Protein AF-A0A7S3HK58-F1 (afdb_monomer)

Foldseek 3Di:
DPVVPPPPVVLLVPQVVCQQDQEDADDDDLDELVSLLSNLQRNQNHAEYEAEAQNYPLLSNLQSCLVRHQNHAEYHYEHRAVCQDPSNLVSNLSSLQRNQNHAYYAYANYANAELSSLLSCLVRNQNHQYEHEYNYDYELVSQLSCQVRNQNHQEYEYEDDDDRPPDPVDDHNHDPNHHYHYHYPPPPPPDDPPDDDDDDDDDDDDDDDDDAPADVVRDRCPVVPDD

Secondary structure (DSSP, 8-state):
--GGG--THHHHTHHHH-TT--EEEE-SS-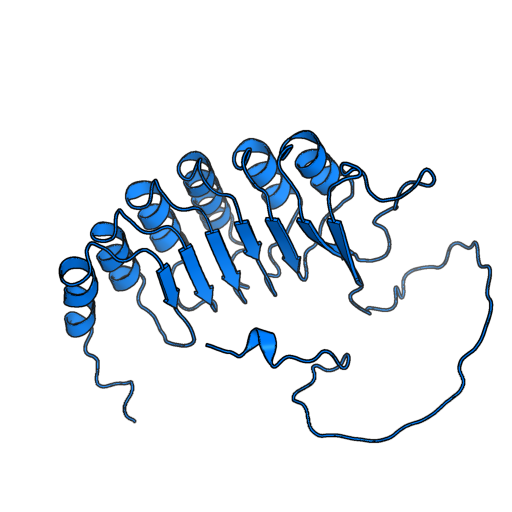--HHHHHHHHHH-TT--EEEEESTTS-HHHHHHHHHHH-TT--EEEEES-GGGGSHHHHHHHHHHHHH-TT--EEEETT-TT-BHHHHHHHHHH-TT--EEEE-S-B--HHHHHHHHHH-TT--EEEEEE-S-----TTSS-SS-TTSEEEEEE------S---S------------------B-TT--B-HHHH--

Radius of gyration: 20.18 Å; Cα contacts (8 Å, |Δi|>4): 394; chains: 1; bounding box: 33×47×64 Å

Sequence (227 aa):
DGATALKDRAFDCIGPLCPSLERLSVCEMPFPASYMTSVLSTTQQLKELELFHDHVSAREVFNAVATNCPHLTALTIAECDRFLSAPLLQAFHEMLTLCVHLRSLRVPFCKFVSDELLYCIASHAKLLERLDLFDGKISNTGLEEVANNCTELKYIRFTTGGGISATADGKYMFRKETSVDVTYNGVEDTYGTDGYGLYNDDYSGNDVRENGVYDDMGHDMEDYYAC

Structure (mmCIF, N/CA/C/O backbone):
data_AF-A0A7S3HK58-F1
#
_entry.id   AF-A0A7S3HK58-F1
#
loop_
_atom_site.group_PDB
_atom_site.id
_atom_site.type_symbol
_atom_site.label_atom_id
_atom_site.label_alt_id
_atom_site.label_comp_id
_atom_site.label_asym_id
_atom_site.label_entity_id
_atom_site.label_seq_id
_atom_site.pdbx_PDB_ins_code
_atom_site.Cartn_x
_atom_site.Cartn_y
_atom_site.Cartn_z
_atom_site.occupancy
_atom_site.B_iso_or_equiv
_atom_site.auth_seq_id
_atom_site.auth_comp_id
_atom_site.auth_asym_id
_atom_site.auth_atom_id
_atom_site.pdbx_PDB_model_num
ATOM 1 N N . ASP A 1 1 ? 13.494 -25.686 -17.848 1.00 36.47 1 ASP A N 1
ATOM 2 C CA . ASP A 1 1 ? 14.003 -25.308 -19.189 1.00 36.47 1 ASP A CA 1
ATOM 3 C C . ASP A 1 1 ? 12.957 -24.914 -20.243 1.00 36.47 1 ASP A C 1
ATOM 5 O O . ASP A 1 1 ? 13.262 -24.948 -21.426 1.00 36.47 1 ASP A O 1
ATOM 9 N N . GLY A 1 2 ? 11.763 -24.435 -19.858 1.00 33.59 2 GLY A N 1
ATOM 10 C CA . GLY A 1 2 ? 10.815 -23.787 -20.790 1.00 33.59 2 GLY A CA 1
ATOM 11 C C . GLY A 1 2 ? 10.713 -22.260 -20.638 1.00 33.59 2 GLY A C 1
ATOM 12 O O . GLY A 1 2 ? 10.332 -21.570 -21.576 1.00 33.59 2 GLY A O 1
ATOM 13 N N . ALA A 1 3 ? 11.094 -21.723 -19.473 1.00 40.88 3 ALA A N 1
ATOM 14 C CA . ALA A 1 3 ? 10.893 -20.318 -19.108 1.00 40.88 3 ALA A CA 1
ATOM 15 C C . ALA A 1 3 ? 11.999 -19.362 -19.608 1.00 40.88 3 ALA A C 1
ATOM 17 O O . ALA A 1 3 ? 11.809 -18.152 -19.629 1.00 40.88 3 ALA A O 1
ATOM 18 N N . THR A 1 4 ? 13.137 -19.885 -20.076 1.00 45.19 4 THR A N 1
ATOM 19 C CA . THR A 1 4 ? 14.262 -19.096 -20.618 1.00 45.19 4 THR A CA 1
ATOM 20 C C . THR A 1 4 ? 14.111 -18.747 -22.107 1.00 45.19 4 THR A C 1
ATOM 22 O O . THR A 1 4 ? 14.991 -18.111 -22.685 1.00 45.19 4 THR A O 1
ATOM 25 N N . ALA A 1 5 ? 13.008 -19.155 -22.750 1.00 42.06 5 ALA A N 1
ATOM 26 C CA . ALA A 1 5 ? 12.787 -18.983 -24.189 1.00 42.06 5 ALA A CA 1
ATOM 27 C C . ALA A 1 5 ? 11.920 -17.766 -24.570 1.00 42.06 5 ALA A C 1
ATOM 29 O O . ALA A 1 5 ? 11.881 -17.397 -25.748 1.00 42.06 5 ALA A O 1
ATOM 30 N N . LEU A 1 6 ? 11.264 -17.108 -23.607 1.00 49.00 6 LEU A N 1
ATOM 31 C CA . LEU A 1 6 ? 10.597 -15.825 -23.838 1.00 49.00 6 LEU A CA 1
ATOM 32 C C . LEU A 1 6 ? 11.661 -14.723 -23.883 1.00 49.00 6 LEU A C 1
ATOM 34 O O . LEU A 1 6 ? 11.941 -14.053 -22.898 1.00 49.00 6 LEU A O 1
ATOM 38 N N . LYS A 1 7 ? 12.306 -14.581 -25.044 1.00 55.34 7 LYS A N 1
ATOM 39 C CA . LYS A 1 7 ? 13.201 -13.455 -25.335 1.00 55.34 7 LYS A CA 1
ATOM 40 C C . LYS A 1 7 ? 12.448 -12.146 -25.084 1.00 55.34 7 LYS A C 1
ATOM 42 O O . LYS A 1 7 ? 11.308 -12.032 -25.530 1.00 55.34 7 LYS A O 1
ATOM 47 N N . ASP A 1 8 ? 13.123 -11.164 -24.490 1.00 55.06 8 ASP A N 1
ATOM 48 C CA . ASP A 1 8 ? 12.638 -9.831 -24.076 1.00 55.06 8 ASP A CA 1
ATOM 49 C C . ASP A 1 8 ? 11.611 -9.160 -25.016 1.00 55.06 8 ASP A C 1
ATOM 51 O O . ASP A 1 8 ? 10.716 -8.454 -24.572 1.00 55.06 8 ASP A O 1
ATOM 55 N N . ARG A 1 9 ? 11.674 -9.432 -26.325 1.00 57.00 9 ARG A N 1
ATOM 56 C CA . ARG A 1 9 ? 10.764 -8.871 -27.338 1.00 57.00 9 ARG A CA 1
ATOM 57 C C . ARG A 1 9 ? 9.348 -9.446 -27.356 1.00 57.00 9 ARG A C 1
ATOM 59 O O . ARG A 1 9 ? 8.453 -8.794 -27.878 1.00 57.00 9 ARG A O 1
ATOM 66 N N . ALA A 1 10 ? 9.127 -10.668 -26.865 1.00 59.34 10 ALA A N 1
ATOM 67 C CA . ALA A 1 10 ? 7.773 -11.235 -26.793 1.00 59.34 10 ALA A CA 1
ATOM 68 C C . ALA A 1 10 ? 6.891 -10.430 -25.824 1.00 59.34 10 ALA A C 1
ATOM 70 O O . ALA A 1 10 ? 5.686 -10.289 -26.023 1.00 59.34 10 ALA A O 1
ATOM 71 N N . PHE A 1 11 ? 7.538 -9.868 -24.811 1.00 60.91 11 PHE A N 1
ATOM 72 C CA . PHE A 1 11 ? 6.945 -9.056 -23.774 1.00 60.91 11 PHE A CA 1
ATOM 73 C C . PHE A 1 11 ? 6.623 -7.634 -24.275 1.00 60.91 11 PHE A C 1
ATOM 75 O O . PHE A 1 11 ? 5.513 -7.162 -24.049 1.00 60.91 11 PHE A O 1
ATOM 82 N N . ASP A 1 12 ? 7.476 -7.009 -25.098 1.00 66.19 12 ASP A N 1
ATOM 83 C CA . ASP A 1 12 ? 7.196 -5.698 -25.727 1.00 66.19 12 ASP A CA 1
ATOM 84 C C . ASP A 1 12 ? 5.845 -5.628 -26.468 1.00 66.19 12 ASP A C 1
ATOM 86 O O . ASP A 1 12 ? 5.266 -4.554 -26.632 1.00 66.19 12 ASP A O 1
ATOM 90 N N . CYS A 1 13 ? 5.329 -6.769 -26.931 1.00 67.50 13 CYS A N 1
ATOM 91 C CA . CYS A 1 13 ? 4.056 -6.839 -27.637 1.00 67.50 13 CYS A CA 1
ATOM 92 C C . CYS A 1 13 ? 2.833 -6.940 -26.714 1.00 67.50 13 CYS A C 1
ATOM 94 O O . CYS A 1 13 ? 1.738 -6.612 -27.160 1.00 67.50 13 CYS A O 1
ATOM 96 N N . ILE A 1 14 ? 2.972 -7.376 -25.458 1.00 69.81 14 ILE A N 1
ATOM 97 C CA . ILE A 1 14 ? 1.819 -7.662 -24.584 1.00 69.81 14 ILE A CA 1
ATOM 98 C C . ILE A 1 14 ? 1.030 -6.395 -24.270 1.00 69.81 14 ILE A C 1
ATOM 100 O O . ILE A 1 14 ? -0.192 -6.395 -24.384 1.00 69.81 14 ILE A O 1
ATOM 104 N N . GLY A 1 15 ? 1.724 -5.310 -23.940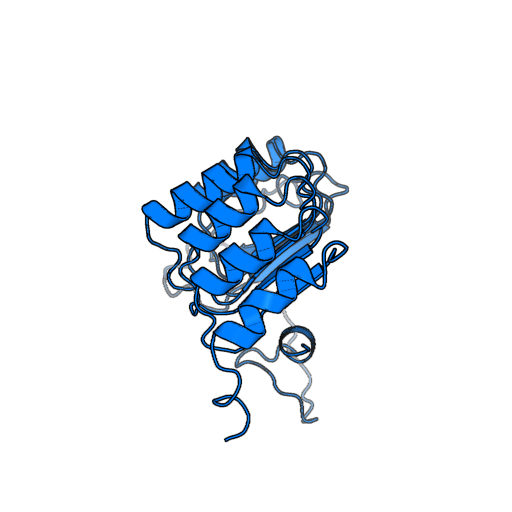 1.00 72.94 15 GLY A N 1
ATOM 105 C CA . GLY A 1 15 ? 1.092 -4.025 -23.670 1.00 72.94 15 GLY A CA 1
ATOM 106 C C . GLY A 1 15 ? 0.218 -3.529 -24.838 1.00 72.94 15 GLY A C 1
ATOM 107 O O . GLY A 1 15 ? -1.002 -3.421 -24.686 1.00 72.94 15 GLY A O 1
ATOM 108 N N . PRO A 1 16 ? 0.792 -3.325 -26.043 1.00 76.69 16 PRO A N 1
ATOM 109 C CA . PRO A 1 16 ? 0.035 -2.921 -27.230 1.00 76.69 16 PRO A CA 1
ATOM 110 C C . PRO A 1 16 ? -1.088 -3.882 -27.646 1.00 76.69 16 PRO A C 1
ATOM 112 O O . PRO A 1 16 ? -2.072 -3.446 -28.242 1.00 76.69 16 PRO A O 1
ATOM 115 N N . LEU A 1 17 ? -0.949 -5.184 -27.372 1.00 79.44 17 LEU A N 1
ATOM 116 C CA . LEU A 1 17 ? -1.959 -6.193 -27.711 1.00 79.44 17 LEU A CA 1
ATOM 117 C C . LEU A 1 17 ? -3.119 -6.247 -26.706 1.00 79.44 17 LEU A C 1
ATOM 119 O O . LEU A 1 17 ? -4.184 -6.763 -27.047 1.00 79.44 17 LEU A O 1
ATOM 123 N N . CYS A 1 18 ? -2.945 -5.690 -25.505 1.00 79.06 18 CYS A N 1
ATOM 124 C CA . CYS A 1 18 ? -3.913 -5.758 -24.412 1.00 79.06 18 CYS A CA 1
ATOM 125 C C . CYS A 1 18 ? -4.295 -4.362 -23.862 1.00 79.06 18 CYS A C 1
ATOM 127 O O . CYS A 1 18 ? -4.203 -4.141 -22.655 1.00 79.06 18 CYS A O 1
ATOM 129 N N . PRO A 1 19 ? -4.795 -3.410 -24.680 1.00 81.56 19 PRO A N 1
ATOM 130 C CA . PRO A 1 19 ? -5.094 -2.043 -24.221 1.00 81.56 19 PRO A CA 1
ATOM 131 C C . PRO A 1 19 ? -6.240 -1.965 -23.196 1.00 81.56 19 PRO A C 1
ATOM 133 O O . PRO A 1 19 ? -6.370 -0.982 -22.469 1.00 81.56 19 PRO A O 1
ATOM 136 N N . SER A 1 20 ? -7.085 -2.997 -23.129 1.00 87.38 20 SER A N 1
ATOM 137 C CA . SER A 1 20 ? -8.195 -3.110 -22.173 1.00 87.38 20 SER A CA 1
ATOM 138 C C . SER A 1 20 ? -7.820 -3.873 -20.899 1.00 87.38 20 SER A C 1
ATOM 140 O O . SER A 1 20 ? -8.712 -4.305 -20.173 1.00 87.38 20 SER A O 1
ATOM 142 N N . LEU A 1 21 ? -6.528 -4.097 -20.642 1.00 88.75 21 LEU A N 1
ATOM 143 C CA . LEU A 1 21 ? -6.080 -4.806 -19.448 1.00 88.75 21 LEU A CA 1
ATOM 144 C C . LEU A 1 21 ? -6.469 -4.022 -18.187 1.00 88.75 21 LEU A C 1
ATOM 146 O O . LEU A 1 21 ? -5.991 -2.912 -17.967 1.00 88.75 21 LEU A O 1
ATOM 150 N N . GLU A 1 22 ? -7.335 -4.613 -17.363 1.00 93.50 22 GLU A N 1
ATOM 151 C CA . GLU A 1 22 ? -7.781 -4.012 -16.098 1.00 93.50 22 GLU A CA 1
ATOM 152 C C . GLU A 1 22 ? -7.073 -4.601 -14.875 1.00 93.50 22 GLU A C 1
ATOM 154 O O . GLU A 1 22 ? -7.016 -3.953 -13.834 1.00 93.50 22 GLU A O 1
ATOM 159 N N . ARG A 1 23 ? -6.531 -5.817 -14.984 1.00 92.06 23 ARG A N 1
ATOM 160 C CA . ARG A 1 23 ? -5.846 -6.509 -13.890 1.00 92.06 23 ARG A CA 1
ATOM 161 C C . ARG A 1 23 ? -4.548 -7.119 -14.388 1.00 92.06 23 ARG A C 1
ATOM 163 O O . ARG A 1 23 ? -4.550 -7.788 -15.421 1.00 92.06 23 ARG A O 1
ATOM 170 N N . LEU A 1 24 ? -3.468 -6.900 -13.650 1.00 87.94 24 LEU A N 1
ATOM 171 C CA . LEU A 1 24 ? -2.153 -7.461 -13.926 1.00 87.94 24 LEU A CA 1
ATOM 172 C C . LEU A 1 24 ? -1.565 -7.992 -12.620 1.00 87.94 24 LEU A C 1
ATOM 174 O O . LEU A 1 24 ? -1.380 -7.229 -11.678 1.00 87.94 24 LEU A O 1
ATOM 178 N N . SER A 1 25 ? -1.252 -9.282 -12.585 1.00 85.81 25 SER A N 1
ATOM 179 C CA . SER A 1 25 ? -0.505 -9.903 -11.492 1.00 85.81 25 SER A CA 1
ATOM 180 C C . SER A 1 25 ? 0.795 -10.467 -12.053 1.00 85.81 25 SER A C 1
ATOM 182 O O . SER A 1 25 ? 0.801 -11.063 -13.135 1.00 85.81 25 SER A O 1
ATOM 184 N N . VAL A 1 26 ? 1.904 -10.203 -11.365 1.00 77.38 26 VAL A N 1
ATOM 185 C CA . VAL A 1 26 ? 3.247 -10.631 -11.764 1.00 77.38 26 VAL A CA 1
ATOM 186 C C . VAL A 1 26 ? 3.856 -11.440 -10.622 1.00 77.38 26 VAL A C 1
ATOM 188 O O . VAL A 1 26 ? 4.386 -10.866 -9.670 1.00 77.38 26 VAL A O 1
ATOM 191 N N . CYS A 1 27 ? 3.771 -12.770 -10.742 1.00 72.94 27 CYS A N 1
ATOM 192 C CA . CYS A 1 27 ? 4.347 -13.747 -9.814 1.00 72.94 27 CYS A CA 1
ATOM 193 C C . CYS A 1 27 ? 5.658 -14.344 -10.376 1.00 72.94 27 CYS A C 1
ATOM 195 O O . CYS A 1 27 ? 5.774 -14.570 -11.582 1.00 72.94 27 CYS A O 1
ATOM 197 N N . GLU A 1 28 ? 6.625 -14.623 -9.496 1.00 60.09 28 GLU A N 1
ATOM 198 C CA . GLU A 1 28 ? 7.727 -15.592 -9.678 1.00 60.09 28 GLU A CA 1
ATOM 199 C C . GLU A 1 28 ? 8.459 -15.653 -11.042 1.00 60.09 28 GLU A C 1
ATOM 201 O O . GLU A 1 28 ? 8.637 -16.721 -11.625 1.00 60.09 28 GLU A O 1
ATOM 206 N N . MET A 1 29 ? 8.988 -14.532 -11.541 1.00 52.91 29 MET A N 1
ATOM 207 C CA . MET A 1 29 ? 9.968 -14.528 -12.640 1.00 52.91 29 MET A CA 1
ATOM 208 C C . MET A 1 29 ? 10.942 -13.349 -12.481 1.00 52.91 29 MET A C 1
ATOM 210 O O . MET A 1 29 ? 10.527 -12.289 -12.009 1.00 52.91 29 MET A O 1
ATOM 214 N N . PRO A 1 30 ? 12.219 -13.453 -12.912 1.00 57.22 30 PRO A N 1
ATOM 215 C CA . PRO A 1 30 ? 13.075 -12.281 -13.066 1.00 57.22 30 PRO A CA 1
ATOM 216 C C . PRO A 1 30 ? 12.462 -11.382 -14.145 1.00 57.22 30 PRO A C 1
ATOM 218 O O . PRO A 1 30 ? 12.647 -11.612 -15.337 1.00 57.22 30 PRO A O 1
ATOM 221 N N . PHE A 1 31 ? 11.674 -10.401 -13.714 1.00 65.38 31 PHE A N 1
ATOM 222 C CA . PHE A 1 31 ? 10.910 -9.511 -14.576 1.00 65.38 31 PHE A CA 1
ATOM 223 C C . PHE A 1 31 ? 11.682 -8.200 -14.751 1.00 65.38 31 PHE A C 1
ATOM 225 O O . PHE A 1 31 ? 11.769 -7.407 -13.810 1.00 65.38 31 PHE A O 1
ATOM 232 N N . PRO A 1 32 ? 12.274 -7.930 -15.927 1.00 69.81 32 PRO A N 1
ATOM 233 C CA . PRO A 1 32 ? 12.997 -6.685 -16.136 1.00 69.81 32 PRO A CA 1
ATOM 234 C C . PRO A 1 32 ? 12.050 -5.489 -15.992 1.00 69.81 32 PRO A C 1
ATOM 236 O O . PRO A 1 32 ? 10.963 -5.470 -16.572 1.00 69.81 32 PRO A O 1
ATOM 239 N N . ALA A 1 33 ? 12.471 -4.449 -15.274 1.00 72.00 33 ALA A N 1
ATOM 240 C CA . ALA A 1 33 ? 11.666 -3.239 -15.089 1.00 72.00 33 ALA A CA 1
ATOM 241 C C . ALA A 1 33 ? 11.298 -2.543 -16.411 1.00 72.00 33 ALA A C 1
ATOM 243 O O . ALA A 1 33 ? 10.197 -2.008 -16.554 1.00 72.00 33 ALA A O 1
ATOM 244 N N . SER A 1 34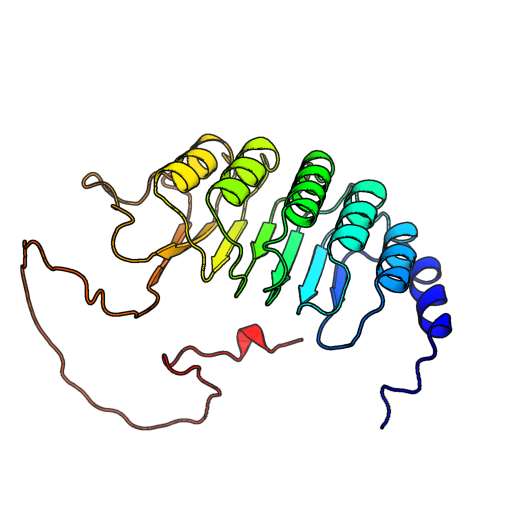 ? 12.160 -2.646 -17.426 1.00 76.06 34 SER A N 1
ATOM 245 C CA . SER A 1 34 ? 11.885 -2.171 -18.786 1.00 76.06 34 SER A CA 1
ATOM 246 C C . SER A 1 34 ? 10.622 -2.790 -19.392 1.00 76.06 34 SER A C 1
ATOM 248 O O . SER A 1 34 ? 9.917 -2.135 -20.153 1.00 76.06 34 SER A O 1
ATOM 250 N N . TYR A 1 35 ? 10.299 -4.034 -19.038 1.00 77.44 35 TYR A N 1
ATOM 251 C CA . TYR A 1 35 ? 9.071 -4.656 -19.506 1.00 77.44 35 TYR A CA 1
ATOM 252 C C . TYR A 1 35 ? 7.845 -4.126 -18.758 1.00 77.44 35 TYR A C 1
ATOM 254 O O . TYR A 1 35 ? 6.872 -3.722 -19.395 1.00 77.44 35 TYR A O 1
ATOM 262 N N . MET A 1 36 ? 7.906 -4.055 -17.424 1.00 79.00 36 MET A N 1
ATOM 263 C CA . MET A 1 36 ? 6.822 -3.483 -16.617 1.00 79.00 36 MET A CA 1
ATOM 264 C C . MET A 1 36 ? 6.462 -2.077 -17.086 1.00 79.00 36 MET A C 1
ATOM 266 O O . MET A 1 36 ? 5.294 -1.771 -17.299 1.00 79.00 36 MET A O 1
ATOM 270 N N . THR A 1 37 ? 7.469 -1.237 -17.316 1.00 80.88 37 THR A N 1
ATOM 271 C CA . THR A 1 37 ? 7.256 0.119 -17.829 1.00 80.88 37 THR A CA 1
ATOM 272 C C . THR A 1 37 ? 6.609 0.122 -19.222 1.00 80.88 37 THR A C 1
ATOM 274 O O . THR A 1 37 ? 5.700 0.917 -19.453 1.00 80.88 37 THR A O 1
ATOM 277 N N . SER A 1 38 ? 6.988 -0.799 -20.118 1.00 82.19 38 SER A N 1
ATOM 278 C CA . SER A 1 38 ? 6.368 -0.963 -21.444 1.00 82.19 38 SER A CA 1
ATOM 279 C C . SER A 1 38 ? 4.884 -1.353 -21.359 1.00 82.19 38 SER A C 1
ATOM 281 O O . SER A 1 38 ? 4.037 -0.682 -21.956 1.00 82.19 38 SER A O 1
ATOM 283 N N . VAL A 1 39 ? 4.531 -2.364 -20.553 1.00 83.44 39 VAL A N 1
ATOM 284 C CA . VAL A 1 39 ? 3.122 -2.763 -20.349 1.00 83.44 39 VAL A CA 1
ATOM 285 C C . VAL A 1 39 ? 2.327 -1.615 -19.757 1.00 83.44 39 VAL A C 1
ATOM 287 O O . VAL A 1 39 ? 1.342 -1.186 -20.351 1.00 83.44 39 VAL A O 1
ATOM 290 N N . LEU A 1 40 ? 2.799 -1.052 -18.644 1.00 85.69 40 LEU A N 1
ATOM 291 C CA . LEU A 1 40 ? 2.093 0.017 -17.943 1.00 85.69 40 LEU A CA 1
ATOM 292 C C . LEU A 1 40 ? 1.883 1.243 -18.842 1.00 85.69 40 LEU A C 1
ATOM 294 O O . LEU A 1 40 ? 0.823 1.856 -18.776 1.00 85.69 40 LEU A O 1
ATOM 298 N N . SER A 1 41 ? 2.823 1.554 -19.747 1.00 86.44 41 SER A N 1
ATOM 299 C CA . SER A 1 41 ? 2.689 2.664 -20.707 1.00 86.44 41 SER A CA 1
ATOM 300 C C . SER A 1 41 ? 1.548 2.510 -21.721 1.00 86.44 41 SER A C 1
ATOM 302 O O . SER A 1 41 ? 1.124 3.489 -22.336 1.00 86.44 41 SER A O 1
ATOM 304 N N . THR A 1 42 ? 1.029 1.295 -21.896 1.00 84.81 42 THR A N 1
ATOM 305 C CA . THR A 1 42 ? -0.005 0.968 -22.890 1.00 84.81 42 THR A CA 1
ATOM 306 C C . THR A 1 42 ? -1.308 0.461 -22.265 1.00 84.81 42 THR A C 1
ATOM 308 O O . THR A 1 42 ? -2.318 0.369 -22.960 1.00 84.81 42 THR A O 1
ATOM 311 N N . THR A 1 43 ? -1.334 0.217 -20.950 1.00 82.62 43 THR A N 1
ATOM 312 C CA . THR A 1 43 ? -2.499 -0.284 -20.201 1.00 82.62 43 THR A CA 1
ATOM 313 C C . THR A 1 43 ? -3.101 0.795 -19.293 1.00 82.62 43 THR A C 1
ATOM 315 O O . THR A 1 43 ? -3.043 0.713 -18.066 1.00 82.62 43 THR A O 1
ATOM 318 N N . GLN A 1 44 ? -3.708 1.823 -19.892 1.00 87.25 44 GLN A N 1
ATOM 319 C CA . GLN A 1 44 ? -4.281 2.973 -19.163 1.00 87.25 44 GLN A CA 1
ATOM 320 C C . GLN A 1 44 ? -5.565 2.639 -18.384 1.00 87.25 44 GLN A C 1
ATOM 322 O O . GLN A 1 44 ? -5.977 3.387 -17.500 1.00 87.25 44 GLN A O 1
ATOM 327 N N . GLN A 1 45 ? -6.180 1.494 -18.691 1.00 89.94 45 GLN A N 1
ATOM 328 C CA . GLN A 1 45 ? -7.386 0.993 -18.031 1.00 89.94 45 GLN A CA 1
ATOM 329 C C . GLN A 1 45 ? -7.088 0.128 -16.800 1.00 89.94 45 GLN A C 1
ATOM 331 O O . GLN A 1 45 ? -8.019 -0.441 -16.229 1.00 89.94 45 GLN A O 1
ATOM 336 N N . LEU A 1 46 ? -5.818 0.013 -16.397 1.00 92.06 46 LEU A N 1
ATOM 337 C CA . LEU A 1 46 ? -5.416 -0.836 -15.284 1.00 92.06 46 LEU A CA 1
ATOM 338 C C . LEU A 1 46 ? -6.043 -0.347 -13.970 1.00 92.06 46 LEU A C 1
ATOM 340 O O . LEU A 1 46 ? -5.889 0.810 -13.579 1.00 92.06 46 LEU A O 1
ATOM 344 N N . LYS A 1 47 ? -6.743 -1.257 -13.293 1.00 95.25 47 LYS A N 1
ATOM 345 C CA . LYS A 1 47 ? -7.438 -1.046 -12.018 1.00 95.25 47 LYS A CA 1
ATOM 346 C C . LYS A 1 47 ? -6.795 -1.817 -10.878 1.00 95.25 47 LYS A C 1
ATOM 348 O O . LYS A 1 47 ? -6.873 -1.352 -9.743 1.00 95.25 47 LYS A O 1
ATOM 353 N N . GLU A 1 48 ? -6.185 -2.964 -11.159 1.00 95.44 48 GLU A N 1
ATOM 354 C CA . GLU A 1 48 ? -5.575 -3.823 -10.145 1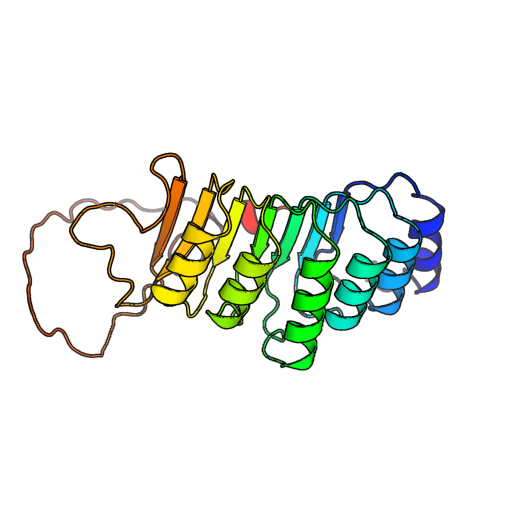.00 95.44 48 GLU A CA 1
ATOM 355 C C . GLU A 1 48 ? -4.178 -4.250 -10.589 1.00 95.44 48 GLU A C 1
ATOM 357 O O . GLU A 1 48 ? -3.993 -4.742 -11.707 1.00 95.44 48 GLU A O 1
ATOM 362 N N . LEU A 1 49 ? -3.201 -4.043 -9.711 1.00 90.75 49 LEU A N 1
ATOM 363 C CA . LEU A 1 49 ? -1.815 -4.428 -9.928 1.00 90.75 49 LEU A CA 1
ATOM 364 C C . LEU A 1 49 ? -1.308 -5.224 -8.730 1.00 90.75 49 LEU A C 1
ATOM 366 O O . LEU A 1 49 ? -1.419 -4.770 -7.590 1.00 90.75 49 LEU A O 1
ATOM 370 N N . GLU A 1 50 ? -0.707 -6.376 -8.991 1.00 88.06 50 GLU A N 1
ATOM 371 C CA . GLU A 1 50 ? -0.041 -7.180 -7.973 1.00 88.06 50 GLU A CA 1
ATOM 372 C C . GLU A 1 50 ? 1.405 -7.462 -8.375 1.00 88.06 50 GLU A C 1
ATOM 374 O O . GLU A 1 50 ? 1.684 -7.897 -9.496 1.00 88.06 50 GLU A O 1
ATOM 379 N N . LEU A 1 51 ? 2.321 -7.172 -7.455 1.00 82.44 51 LEU A N 1
ATOM 380 C CA . LEU A 1 51 ? 3.761 -7.306 -7.622 1.00 82.44 51 LEU A CA 1
ATOM 381 C C . LEU A 1 51 ? 4.293 -8.204 -6.504 1.00 82.44 51 LEU A C 1
ATOM 383 O O . LEU A 1 51 ? 4.116 -7.872 -5.333 1.00 82.44 51 LEU A O 1
ATOM 387 N N . PHE A 1 52 ? 4.950 -9.304 -6.862 1.00 78.44 52 PHE A N 1
ATOM 388 C CA . PHE A 1 52 ? 5.546 -10.245 -5.911 1.00 78.44 52 PHE A CA 1
ATOM 389 C C . PHE A 1 52 ? 7.073 -10.289 -6.068 1.00 78.44 52 PHE A C 1
ATOM 391 O O . PHE A 1 52 ? 7.582 -10.298 -7.193 1.00 78.44 52 PHE A O 1
ATOM 398 N N . HIS A 1 53 ? 7.783 -10.373 -4.939 1.00 67.94 53 HIS A N 1
ATOM 399 C CA . HIS A 1 53 ? 9.243 -10.483 -4.813 1.00 67.94 53 HIS A CA 1
ATOM 400 C C . HIS A 1 53 ? 10.070 -9.291 -5.357 1.00 67.94 53 HIS A C 1
ATOM 402 O O . HIS A 1 53 ? 9.657 -8.509 -6.211 1.00 67.94 53 HIS A O 1
ATOM 408 N N . ASP A 1 54 ? 11.319 -9.170 -4.895 1.00 61.59 54 ASP A N 1
ATOM 409 C CA . ASP A 1 54 ? 12.276 -8.088 -5.219 1.00 61.59 54 ASP A CA 1
ATOM 410 C C . ASP A 1 54 ? 12.860 -8.113 -6.660 1.00 61.59 54 ASP A C 1
ATOM 412 O O . ASP A 1 54 ? 13.975 -7.638 -6.909 1.00 61.59 54 ASP A O 1
ATOM 416 N N . HIS A 1 55 ? 12.165 -8.692 -7.640 1.00 53.88 55 HIS A N 1
ATOM 417 C CA . HIS A 1 55 ? 12.734 -8.936 -8.974 1.00 53.88 55 HIS A CA 1
ATOM 418 C C . HIS A 1 55 ? 12.733 -7.723 -9.910 1.00 53.88 55 HIS A C 1
ATOM 420 O O . HIS A 1 55 ? 13.423 -7.742 -10.931 1.00 53.88 55 HIS A O 1
ATOM 426 N N . VAL A 1 56 ? 12.020 -6.655 -9.550 1.00 54.72 56 VAL A N 1
ATOM 427 C CA . VAL A 1 56 ? 11.875 -5.449 -10.370 1.00 54.72 56 VAL A CA 1
ATOM 428 C C . VAL A 1 56 ? 12.492 -4.251 -9.649 1.00 54.72 56 VAL A C 1
ATOM 430 O O . VAL A 1 56 ? 12.407 -4.151 -8.425 1.00 54.72 56 VAL A O 1
ATOM 433 N N . SER A 1 57 ? 13.095 -3.296 -10.373 1.00 67.38 57 SER A N 1
ATOM 434 C CA . SER A 1 57 ? 13.388 -1.981 -9.791 1.00 67.38 57 SER A CA 1
ATOM 435 C C . SER A 1 57 ? 12.054 -1.284 -9.504 1.00 67.38 57 SER A C 1
ATOM 437 O O . SER A 1 57 ? 11.518 -0.544 -10.325 1.00 67.38 57 SER A O 1
ATOM 439 N N . ALA A 1 58 ? 11.490 -1.548 -8.322 1.00 70.56 58 ALA A N 1
ATOM 440 C CA . ALA A 1 58 ? 10.166 -1.090 -7.901 1.00 70.56 58 ALA A CA 1
ATOM 441 C C . ALA A 1 58 ? 9.968 0.425 -8.109 1.00 70.56 58 ALA A C 1
ATOM 443 O O . ALA A 1 58 ? 8.869 0.877 -8.399 1.00 70.56 58 ALA A O 1
ATOM 444 N N . ARG A 1 59 ? 11.057 1.204 -8.096 1.00 78.62 59 ARG A N 1
ATOM 445 C CA . ARG A 1 59 ? 11.063 2.635 -8.414 1.00 78.62 59 ARG A CA 1
ATOM 446 C C . ARG A 1 59 ? 10.584 2.931 -9.834 1.00 78.62 59 ARG A C 1
ATOM 448 O O . ARG A 1 59 ? 9.761 3.817 -10.024 1.00 78.62 59 ARG A O 1
ATOM 455 N N . GLU A 1 60 ? 11.111 2.228 -10.833 1.00 80.38 60 GLU A N 1
ATOM 456 C CA . GLU A 1 60 ? 10.703 2.424 -12.230 1.00 80.38 60 GLU A CA 1
ATOM 457 C C . GLU A 1 60 ? 9.250 2.004 -12.433 1.00 80.38 60 GLU A C 1
ATOM 459 O O . GLU A 1 60 ? 8.509 2.680 -13.146 1.00 80.38 60 GLU A O 1
ATOM 464 N N . VAL A 1 61 ? 8.828 0.937 -11.749 1.00 82.19 61 VAL A N 1
ATOM 465 C CA . VAL A 1 61 ? 7.438 0.477 -11.769 1.00 82.19 61 VAL A CA 1
ATOM 466 C C . VAL A 1 61 ? 6.514 1.526 -11.168 1.00 82.19 61 VAL A C 1
ATOM 468 O O . VAL A 1 61 ? 5.562 1.915 -11.832 1.00 82.19 61 VAL A O 1
ATOM 471 N N . PHE A 1 62 ? 6.801 2.049 -9.973 1.00 86.25 62 PHE A N 1
ATOM 472 C CA . PHE A 1 62 ? 5.969 3.085 -9.351 1.00 86.25 62 PHE A CA 1
ATOM 473 C C . PHE A 1 62 ? 5.899 4.347 -10.189 1.00 86.25 62 PHE A C 1
ATOM 475 O O . PHE A 1 62 ? 4.808 4.871 -10.386 1.00 86.25 62 PHE A O 1
ATOM 482 N N . ASN A 1 63 ? 7.016 4.781 -10.772 1.00 86.69 63 ASN A N 1
ATOM 483 C CA . ASN A 1 63 ? 7.015 5.922 -11.683 1.00 86.69 63 ASN A CA 1
ATOM 484 C C . ASN A 1 63 ? 6.123 5.668 -12.909 1.00 86.69 63 ASN A C 1
ATOM 486 O O . ASN A 1 63 ? 5.372 6.552 -13.330 1.00 86.69 63 ASN A O 1
ATOM 490 N N . ALA A 1 64 ? 6.173 4.461 -13.479 1.00 87.94 64 ALA A N 1
ATOM 491 C CA . ALA A 1 64 ? 5.327 4.096 -14.608 1.00 87.94 64 ALA A CA 1
ATOM 492 C C . ALA A 1 64 ? 3.847 3.984 -14.224 1.00 87.94 64 ALA A C 1
ATOM 494 O O . ALA A 1 64 ? 3.011 4.488 -14.970 1.00 87.94 64 ALA A O 1
ATOM 495 N N . VAL A 1 65 ? 3.520 3.398 -13.069 1.00 88.88 65 VAL A N 1
ATOM 496 C CA . VAL A 1 65 ? 2.151 3.349 -12.532 1.00 88.88 65 VAL A CA 1
ATOM 497 C C . VAL A 1 65 ? 1.619 4.765 -12.331 1.00 88.88 65 VAL A C 1
ATOM 499 O O . VAL A 1 65 ? 0.558 5.103 -12.848 1.00 88.88 65 VAL A O 1
ATOM 502 N N . ALA A 1 66 ? 2.391 5.616 -11.657 1.00 88.75 66 ALA A N 1
ATOM 503 C CA . ALA A 1 66 ? 2.028 6.997 -11.372 1.00 88.75 66 ALA A CA 1
ATOM 504 C C . ALA A 1 66 ? 1.742 7.805 -12.648 1.00 88.75 66 ALA A C 1
ATOM 506 O O . ALA A 1 66 ? 0.848 8.647 -12.671 1.00 88.75 66 ALA A O 1
ATOM 507 N N . THR A 1 67 ? 2.485 7.526 -13.722 1.00 89.12 67 THR A N 1
ATOM 508 C CA . THR A 1 67 ? 2.359 8.241 -14.999 1.00 89.12 67 THR A CA 1
ATOM 509 C C . THR A 1 67 ? 1.237 7.691 -15.884 1.00 89.12 67 THR A C 1
ATOM 511 O O . THR A 1 67 ? 0.618 8.459 -16.618 1.00 89.12 67 THR A O 1
ATOM 514 N N . ASN A 1 68 ? 0.975 6.380 -15.852 1.00 89.69 68 ASN A N 1
ATOM 515 C CA . ASN A 1 68 ? 0.168 5.716 -16.884 1.00 89.69 68 ASN A CA 1
ATOM 516 C C . ASN A 1 68 ? -1.104 5.026 -16.373 1.00 89.69 68 ASN A C 1
ATOM 518 O O . ASN A 1 68 ? -1.951 4.672 -17.191 1.00 89.69 68 ASN A O 1
ATOM 522 N N . CYS A 1 69 ? -1.276 4.846 -15.061 1.00 90.06 69 CYS A N 1
ATOM 523 C CA . CYS A 1 69 ? -2.391 4.086 -14.482 1.00 90.06 69 CYS A CA 1
ATOM 524 C C . CYS A 1 69 ? -3.269 4.954 -13.555 1.00 90.06 69 CYS A C 1
ATOM 526 O O . CYS A 1 69 ? -3.385 4.664 -12.363 1.00 90.06 69 CYS A O 1
ATOM 528 N N . PRO A 1 70 ? -3.938 6.006 -14.070 1.00 88.75 70 PRO A N 1
ATOM 529 C CA . PRO A 1 70 ? -4.730 6.932 -13.248 1.00 88.75 70 PRO A CA 1
ATOM 530 C C . PRO A 1 70 ? -5.979 6.286 -12.624 1.00 88.75 70 PRO A C 1
ATOM 532 O O . PRO A 1 70 ? -6.575 6.840 -11.702 1.00 88.75 70 PRO A O 1
ATOM 535 N N . HIS A 1 71 ? -6.396 5.125 -13.133 1.00 91.81 71 HIS A N 1
ATOM 536 C CA . HIS A 1 71 ? -7.573 4.387 -12.678 1.00 91.81 71 HIS A CA 1
ATOM 537 C C . HIS A 1 71 ? -7.244 3.255 -11.702 1.00 91.81 71 HIS A C 1
ATOM 539 O O . HIS A 1 71 ? -8.123 2.447 -11.405 1.00 91.81 71 HIS A O 1
ATOM 545 N N . LEU A 1 72 ? -6.011 3.195 -11.189 1.00 94.56 72 LEU A N 1
ATOM 546 C CA . LEU A 1 72 ? -5.620 2.161 -10.243 1.00 94.56 72 LEU A CA 1
ATOM 547 C C . LEU A 1 72 ? -6.454 2.264 -8.956 1.00 94.56 72 LEU A C 1
ATOM 549 O O . LEU A 1 72 ? -6.502 3.303 -8.297 1.00 94.56 72 LEU A O 1
ATOM 553 N N . THR A 1 73 ? -7.108 1.160 -8.607 1.00 97.12 73 THR A N 1
ATOM 554 C CA . THR A 1 73 ? -7.976 1.024 -7.430 1.00 97.12 73 THR A CA 1
ATOM 555 C C . THR A 1 73 ? -7.462 -0.002 -6.427 1.00 97.12 73 THR A C 1
ATOM 557 O O . THR A 1 73 ? -7.758 0.128 -5.241 1.00 97.12 73 THR A O 1
ATOM 560 N N . ALA A 1 74 ? -6.668 -0.982 -6.860 1.00 96.94 74 ALA A N 1
ATOM 561 C CA . ALA A 1 74 ? -6.063 -1.972 -5.983 1.00 96.94 74 ALA A CA 1
ATOM 562 C C . ALA A 1 74 ? -4.580 -2.165 -6.307 1.00 96.94 74 ALA A C 1
ATOM 564 O O . ALA A 1 74 ? -4.202 -2.322 -7.468 1.00 96.94 74 ALA A O 1
ATOM 565 N N . LEU A 1 75 ? -3.755 -2.176 -5.265 1.00 93.19 75 LEU A N 1
ATOM 566 C CA . LEU A 1 75 ? -2.330 -2.452 -5.350 1.00 93.19 75 LEU A CA 1
ATOM 567 C C . LEU A 1 75 ? -1.942 -3.476 -4.286 1.00 93.19 75 LEU A C 1
ATOM 569 O O . LEU A 1 75 ? -2.208 -3.276 -3.099 1.00 93.19 75 LEU A O 1
ATOM 573 N N . THR A 1 76 ? -1.287 -4.547 -4.718 1.00 89.88 76 THR A N 1
ATOM 574 C CA . THR A 1 76 ? -0.647 -5.529 -3.841 1.00 89.88 76 THR A CA 1
ATOM 575 C C . THR A 1 76 ? 0.850 -5.525 -4.124 1.00 89.88 76 THR A C 1
ATOM 577 O O . THR A 1 76 ? 1.257 -5.636 -5.278 1.00 89.88 76 THR A O 1
ATOM 580 N N . ILE A 1 77 ? 1.665 -5.382 -3.085 1.00 85.44 77 ILE A N 1
ATOM 581 C CA . ILE A 1 77 ? 3.125 -5.499 -3.148 1.00 85.44 77 ILE A CA 1
ATOM 582 C C . ILE A 1 77 ? 3.518 -6.534 -2.098 1.00 85.44 77 ILE A C 1
ATOM 584 O O . ILE A 1 77 ? 3.419 -6.255 -0.912 1.00 85.44 77 ILE A O 1
ATOM 588 N N . ALA A 1 78 ? 3.914 -7.727 -2.510 1.00 82.12 78 ALA A N 1
ATOM 589 C CA . ALA A 1 78 ? 4.191 -8.835 -1.606 1.00 82.12 78 ALA A CA 1
ATOM 590 C C . ALA A 1 78 ? 5.673 -9.218 -1.634 1.00 82.12 78 ALA A C 1
ATOM 592 O O . ALA A 1 78 ? 6.298 -9.215 -2.696 1.00 82.12 78 ALA A O 1
ATOM 593 N N . GLU A 1 79 ? 6.220 -9.580 -0.471 1.00 75.50 79 GLU A N 1
ATOM 594 C CA . GLU A 1 79 ? 7.584 -10.121 -0.343 1.00 75.50 79 GLU A CA 1
ATOM 595 C C . GLU A 1 79 ? 8.682 -9.217 -0.947 1.00 75.50 79 GLU A C 1
ATOM 597 O O . GLU A 1 79 ? 9.667 -9.683 -1.525 1.00 75.50 79 GLU A O 1
ATOM 602 N N . CYS A 1 80 ? 8.516 -7.895 -0.836 1.00 71.38 80 CYS A N 1
ATOM 603 C CA . CYS A 1 80 ? 9.507 -6.917 -1.284 1.00 71.38 80 CYS A CA 1
ATOM 604 C C . CYS A 1 80 ? 10.353 -6.410 -0.101 1.00 71.38 80 CYS A C 1
ATOM 606 O O . CYS A 1 80 ? 10.035 -5.395 0.524 1.00 71.38 80 CYS A O 1
ATOM 608 N N . ASP A 1 81 ? 11.456 -7.097 0.203 1.00 65.94 81 ASP A N 1
ATOM 609 C CA . ASP A 1 81 ? 12.339 -6.787 1.337 1.00 65.94 81 ASP A CA 1
ATOM 610 C C . ASP A 1 81 ? 13.305 -5.618 1.054 1.00 65.94 81 ASP A C 1
ATOM 612 O O . ASP A 1 81 ? 13.770 -4.941 1.978 1.00 65.94 81 ASP A O 1
ATOM 616 N N . ARG A 1 82 ? 13.604 -5.314 -0.220 1.00 61.34 82 ARG A N 1
ATOM 617 C CA . ARG A 1 82 ? 14.522 -4.218 -0.611 1.00 61.34 82 ARG A CA 1
ATOM 618 C C . ARG A 1 82 ? 13.909 -2.827 -0.545 1.00 61.34 82 ARG A C 1
ATOM 620 O O . ARG A 1 82 ? 14.558 -1.845 -0.924 1.00 61.34 82 ARG A O 1
ATOM 627 N N . PHE A 1 83 ? 12.686 -2.706 -0.047 1.00 60.38 83 PHE A N 1
ATOM 628 C CA . PHE A 1 83 ? 11.969 -1.443 -0.097 1.00 60.38 83 PHE A CA 1
ATOM 629 C C . PHE A 1 83 ? 12.504 -0.357 0.853 1.00 60.38 83 PHE A C 1
ATOM 631 O O . PHE A 1 83 ? 12.149 0.812 0.734 1.00 60.38 83 PHE A O 1
ATOM 638 N N . LEU A 1 84 ? 13.404 -0.733 1.763 1.00 54.59 84 LEU A N 1
ATOM 639 C CA . LEU A 1 84 ? 13.996 0.105 2.811 1.00 54.59 84 LEU A CA 1
ATOM 640 C C . LEU A 1 84 ? 14.883 1.264 2.306 1.00 54.59 84 LEU A C 1
ATOM 642 O O . LEU A 1 84 ? 15.494 1.967 3.109 1.00 54.59 84 LEU A O 1
ATOM 646 N N . SER A 1 85 ? 15.006 1.480 0.992 1.00 69.25 85 SER A N 1
ATOM 647 C CA . SER A 1 85 ? 15.787 2.600 0.456 1.00 69.25 85 SER A CA 1
ATOM 648 C C . SER A 1 85 ? 14.938 3.874 0.347 1.00 69.25 85 SER A C 1
ATOM 650 O O . SER A 1 85 ? 13.866 3.864 -0.257 1.00 69.25 85 SER A O 1
ATOM 652 N N . ALA A 1 86 ? 15.450 5.001 0.857 1.00 74.56 86 ALA A N 1
ATOM 653 C CA . ALA A 1 86 ? 14.784 6.307 0.761 1.00 74.56 86 ALA A CA 1
ATOM 654 C C . ALA A 1 86 ? 14.309 6.682 -0.667 1.00 74.56 86 ALA A C 1
ATOM 656 O O . ALA A 1 86 ? 13.197 7.188 -0.806 1.00 74.56 86 ALA A O 1
ATOM 657 N N . PRO A 1 87 ? 15.065 6.397 -1.754 1.00 76.94 87 PRO A N 1
ATOM 658 C CA . PRO A 1 87 ? 14.601 6.690 -3.113 1.00 76.94 87 PRO A CA 1
ATOM 659 C C . PRO A 1 87 ? 13.352 5.914 -3.532 1.00 76.94 87 PRO A C 1
ATOM 661 O O . PRO A 1 87 ? 12.621 6.372 -4.408 1.00 76.94 87 PRO A O 1
ATOM 664 N N . LEU A 1 88 ? 13.128 4.728 -2.963 1.00 77.12 88 LEU A N 1
ATOM 665 C CA . LEU A 1 88 ? 11.962 3.929 -3.302 1.00 77.12 88 LEU A CA 1
ATOM 666 C C . LEU A 1 88 ? 10.725 4.380 -2.535 1.00 77.12 88 LEU A C 1
ATOM 668 O O . LEU A 1 88 ? 9.659 4.484 -3.135 1.00 77.12 88 LEU A O 1
ATOM 672 N N . LEU A 1 89 ? 10.878 4.709 -1.250 1.00 78.94 89 LEU A N 1
ATOM 673 C CA . LEU A 1 89 ? 9.797 5.297 -0.465 1.00 78.94 89 LEU A CA 1
ATOM 674 C C . LEU A 1 89 ? 9.302 6.605 -1.100 1.00 78.94 89 LEU A C 1
ATOM 676 O O . LEU A 1 89 ? 8.098 6.806 -1.226 1.00 78.94 89 LEU A O 1
ATOM 680 N N . GLN A 1 90 ? 10.224 7.433 -1.603 1.00 84.31 90 GLN A N 1
ATOM 681 C CA . GLN A 1 90 ? 9.891 8.640 -2.360 1.00 84.31 90 GLN A CA 1
ATOM 682 C C . GLN A 1 90 ? 9.078 8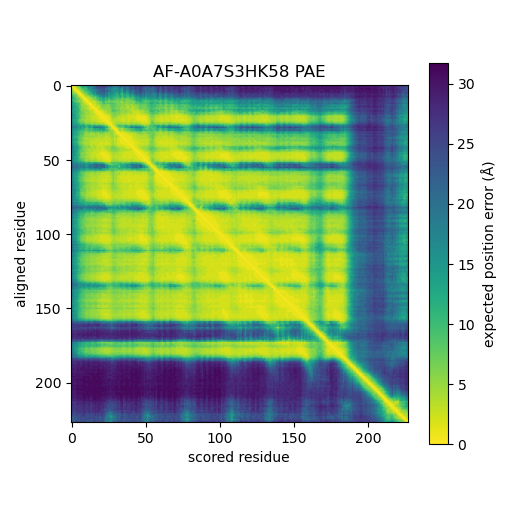.330 -3.631 1.00 84.31 90 GLN A C 1
ATOM 684 O O . GLN A 1 90 ? 8.078 8.989 -3.895 1.00 84.31 90 GLN A O 1
ATOM 689 N N . ALA A 1 91 ? 9.464 7.309 -4.402 1.00 85.81 91 ALA A N 1
ATOM 690 C CA . ALA A 1 91 ? 8.726 6.910 -5.605 1.00 85.81 91 ALA A CA 1
ATOM 691 C C . ALA A 1 91 ? 7.332 6.345 -5.278 1.00 85.81 91 ALA A C 1
ATOM 693 O O . ALA A 1 91 ? 6.361 6.623 -5.979 1.00 85.81 91 ALA A O 1
ATOM 694 N N . PHE A 1 92 ? 7.216 5.584 -4.188 1.00 86.25 92 PHE A N 1
ATOM 695 C CA . PHE A 1 92 ? 5.932 5.101 -3.688 1.00 86.25 92 PHE A CA 1
ATOM 696 C C . PHE A 1 92 ? 5.030 6.262 -3.242 1.00 86.25 92 PHE A C 1
ATOM 698 O O . PHE A 1 92 ? 3.848 6.303 -3.580 1.00 86.25 92 PHE A O 1
ATOM 705 N N . HIS A 1 93 ? 5.595 7.245 -2.537 1.00 88.38 93 HIS A N 1
ATOM 706 C CA . HIS A 1 93 ? 4.893 8.465 -2.144 1.00 88.38 93 HIS A CA 1
ATOM 707 C C . HIS A 1 93 ? 4.401 9.249 -3.369 1.00 88.38 93 HIS A C 1
ATOM 709 O O . HIS A 1 93 ? 3.216 9.576 -3.443 1.00 88.38 93 HIS A O 1
ATOM 715 N N . GLU A 1 94 ? 5.259 9.481 -4.363 1.00 89.00 94 GLU A N 1
ATOM 716 C CA . GLU A 1 94 ? 4.879 10.127 -5.628 1.00 89.00 94 GLU A CA 1
ATOM 717 C C . GLU A 1 94 ? 3.734 9.380 -6.323 1.00 89.00 94 GLU A C 1
ATOM 719 O O . GLU A 1 94 ? 2.747 9.996 -6.733 1.00 89.00 94 GLU A O 1
ATOM 724 N N . MET A 1 95 ? 3.799 8.049 -6.379 1.00 90.69 95 MET A N 1
ATOM 725 C CA . MET A 1 95 ? 2.730 7.226 -6.942 1.00 90.69 95 MET A CA 1
ATOM 726 C C . MET A 1 95 ? 1.402 7.404 -6.199 1.00 90.69 95 MET A C 1
ATOM 728 O O . MET A 1 95 ? 0.373 7.590 -6.852 1.00 90.69 95 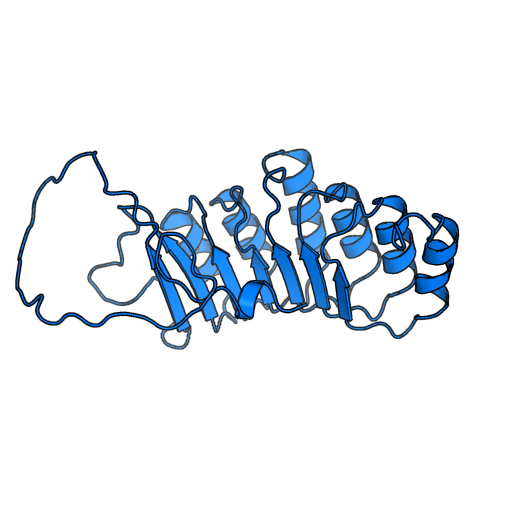MET A O 1
ATOM 732 N N . LEU A 1 96 ? 1.399 7.407 -4.863 1.00 90.19 96 LEU A N 1
ATOM 733 C CA . LEU A 1 96 ? 0.183 7.641 -4.076 1.00 90.19 96 LEU A CA 1
ATOM 734 C C . LEU A 1 96 ? -0.416 9.036 -4.301 1.00 90.19 96 LEU A C 1
ATOM 736 O O . LEU A 1 96 ? -1.632 9.188 -4.210 1.00 90.19 96 LEU A O 1
ATOM 740 N N . THR A 1 97 ? 0.400 10.047 -4.624 1.00 90.25 97 THR A N 1
ATOM 741 C CA . THR A 1 97 ? -0.114 11.397 -4.926 1.00 90.25 97 THR A CA 1
ATOM 742 C C . THR A 1 97 ? -0.895 11.452 -6.242 1.00 90.25 97 THR A C 1
ATOM 744 O O . THR A 1 97 ? -1.752 12.318 -6.413 1.00 90.25 97 THR A O 1
ATOM 747 N N . LEU A 1 98 ? -0.617 10.520 -7.159 1.00 89.88 98 LEU A N 1
ATOM 748 C CA . LEU A 1 98 ? -1.212 10.464 -8.495 1.00 89.88 98 LEU A CA 1
ATOM 749 C C . LEU A 1 98 ? -2.316 9.398 -8.604 1.00 89.88 98 LEU A C 1
ATOM 751 O O . LEU A 1 98 ? -3.313 9.614 -9.292 1.00 89.88 98 LEU A O 1
ATOM 755 N N . CYS A 1 99 ? -2.205 8.287 -7.871 1.00 89.50 99 CYS A N 1
ATOM 756 C CA . CYS A 1 99 ? -3.206 7.215 -7.822 1.00 89.50 99 CYS A CA 1
ATOM 757 C C . CYS A 1 99 ? -4.347 7.541 -6.841 1.00 89.50 99 CYS A C 1
ATOM 759 O O . CYS A 1 99 ? -4.612 6.808 -5.889 1.00 89.50 99 CYS A O 1
ATOM 761 N N . VAL A 1 100 ? -5.049 8.652 -7.076 1.00 89.88 100 VAL A N 1
ATOM 762 C CA . VAL A 1 100 ? -6.056 9.218 -6.151 1.00 89.88 100 VAL A CA 1
ATOM 763 C C . VAL A 1 100 ? -7.315 8.358 -5.962 1.00 89.88 100 VAL A C 1
ATOM 765 O O . VAL A 1 100 ? -8.130 8.633 -5.082 1.00 89.88 100 VAL A O 1
ATOM 768 N N . HIS A 1 101 ? -7.495 7.322 -6.784 1.00 93.88 101 HIS A N 1
ATOM 769 C CA . HIS A 1 101 ? -8.625 6.391 -6.726 1.00 93.88 101 HIS A CA 1
ATOM 770 C C . HIS A 1 101 ? -8.303 5.071 -6.018 1.00 93.88 101 HIS A C 1
ATOM 772 O O . HIS A 1 101 ? -9.134 4.161 -6.038 1.00 93.88 101 HIS A O 1
ATOM 778 N N . LEU A 1 102 ? -7.133 4.962 -5.381 1.00 95.50 102 LEU A N 1
ATOM 779 C CA . LEU A 1 102 ? -6.730 3.756 -4.673 1.00 95.50 102 LEU A CA 1
ATOM 780 C C . LEU A 1 102 ? -7.690 3.453 -3.507 1.00 95.50 102 LEU A C 1
ATOM 782 O O . LEU A 1 102 ? -7.876 4.271 -2.607 1.00 95.50 102 LEU A O 1
ATOM 786 N N . ARG A 1 103 ? -8.290 2.259 -3.538 1.00 97.75 103 ARG A N 1
ATOM 787 C CA . ARG A 1 103 ? -9.244 1.735 -2.545 1.00 97.75 103 ARG A CA 1
ATOM 788 C C . ARG A 1 103 ? -8.692 0.555 -1.758 1.00 97.75 103 ARG A C 1
ATOM 790 O O . ARG A 1 103 ? -9.112 0.343 -0.629 1.00 97.75 103 ARG A O 1
ATOM 797 N N . SER A 1 104 ? -7.763 -0.210 -2.322 1.00 97.75 104 SER A N 1
ATOM 798 C CA . SER A 1 104 ? -7.146 -1.350 -1.647 1.00 97.75 104 SER A CA 1
ATOM 799 C C . SER A 1 104 ? -5.632 -1.279 -1.765 1.00 97.75 104 SER A C 1
ATOM 801 O O . SER A 1 104 ? -5.101 -1.249 -2.873 1.00 97.75 104 SER A O 1
ATOM 803 N N . LEU A 1 105 ? -4.942 -1.297 -0.628 1.00 95.06 105 LEU A N 1
ATOM 804 C CA . LEU A 1 105 ? -3.490 -1.389 -0.554 1.00 95.06 105 LEU A CA 1
ATOM 805 C C . LEU A 1 105 ? -3.112 -2.564 0.340 1.00 95.06 105 LEU A C 1
ATOM 807 O O . LEU A 1 105 ? -3.490 -2.613 1.509 1.00 95.06 105 LEU A O 1
ATOM 811 N N . ARG A 1 106 ? -2.358 -3.506 -0.217 1.00 91.94 106 ARG A N 1
ATOM 812 C CA . ARG A 1 106 ? -1.837 -4.658 0.513 1.00 91.94 106 ARG A CA 1
ATOM 813 C C . ARG A 1 106 ? -0.328 -4.713 0.372 1.00 91.94 106 ARG A C 1
ATOM 815 O O . ARG A 1 106 ? 0.179 -4.648 -0.744 1.00 91.94 106 ARG A O 1
ATOM 822 N N . VAL A 1 107 ? 0.364 -4.849 1.494 1.00 86.88 107 VAL A N 1
ATOM 823 C CA . VAL A 1 107 ? 1.823 -4.987 1.558 1.00 86.88 107 VAL A CA 1
ATOM 824 C C . VAL A 1 107 ? 2.228 -6.190 2.424 1.00 86.88 107 VAL A C 1
ATOM 826 O O . VAL A 1 107 ? 2.854 -6.008 3.468 1.00 86.88 107 VAL A O 1
ATOM 829 N N . PRO A 1 108 ? 1.809 -7.427 2.080 1.00 81.38 108 PRO A N 1
ATOM 830 C CA . PRO A 1 108 ? 2.111 -8.591 2.903 1.00 81.38 108 PRO A CA 1
ATOM 831 C C . PRO A 1 108 ? 3.598 -8.968 2.838 1.00 81.38 108 PRO A C 1
ATOM 833 O O . PRO A 1 108 ? 4.249 -8.813 1.802 1.00 81.38 108 PRO A O 1
ATOM 836 N N . PHE A 1 109 ? 4.127 -9.484 3.952 1.00 76.00 109 PHE A N 1
ATOM 837 C CA . PHE A 1 109 ? 5.511 -9.967 4.081 1.00 76.00 109 PHE A CA 1
ATOM 838 C C . PHE A 1 109 ? 6.562 -8.945 3.630 1.00 76.00 109 PHE A C 1
ATOM 840 O O . PHE A 1 109 ? 7.568 -9.278 3.010 1.00 76.00 109 PHE A O 1
ATOM 847 N N . CYS A 1 110 ? 6.295 -7.672 3.905 1.00 74.38 110 CYS A N 1
ATOM 848 C CA . CYS A 1 110 ? 7.133 -6.560 3.500 1.00 74.38 110 CYS A CA 1
ATOM 849 C C . CYS A 1 110 ? 7.765 -5.918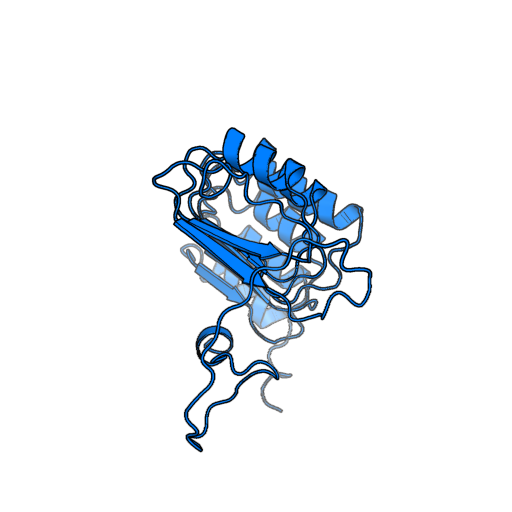 4.736 1.00 74.38 110 CYS A C 1
ATOM 851 O O . CYS A 1 110 ? 7.137 -5.119 5.426 1.00 74.38 110 CYS A O 1
ATOM 853 N N . LYS A 1 111 ? 9.054 -6.181 4.977 1.00 71.25 111 LYS A N 1
ATOM 854 C CA . LYS A 1 111 ? 9.772 -5.707 6.182 1.00 71.25 111 LYS A CA 1
ATOM 855 C C . LYS A 1 111 ? 9.990 -4.189 6.261 1.00 71.25 111 LYS A C 1
ATOM 857 O O . LYS A 1 111 ? 10.627 -3.696 7.193 1.00 71.25 111 LYS A O 1
ATOM 862 N N . PHE A 1 112 ? 9.518 -3.435 5.269 1.00 74.81 112 PHE A N 1
ATOM 863 C CA . PHE A 1 112 ? 9.650 -1.979 5.192 1.00 74.81 112 PHE A CA 1
ATOM 864 C C . PHE A 1 112 ? 8.444 -1.208 5.727 1.00 74.81 112 PHE A C 1
ATOM 866 O O . PHE A 1 112 ? 8.479 0.023 5.748 1.00 74.81 112 PHE A O 1
ATOM 873 N N . VAL A 1 113 ? 7.379 -1.903 6.129 1.00 80.44 113 VAL A N 1
ATOM 874 C CA . VAL A 1 113 ? 6.193 -1.259 6.691 1.00 80.44 113 VAL A CA 1
ATOM 875 C C . VAL A 1 113 ? 6.584 -0.514 7.975 1.00 80.44 113 VAL A C 1
ATOM 877 O O . VAL A 1 113 ? 7.080 -1.111 8.933 1.00 80.44 113 VAL A O 1
ATOM 880 N N . SER A 1 114 ? 6.386 0.806 7.968 1.00 83.31 114 SER A N 1
ATOM 881 C CA . SER A 1 114 ? 6.815 1.746 9.009 1.00 83.31 114 SER A CA 1
ATOM 882 C C . SER A 1 114 ? 5.805 2.882 9.194 1.00 83.31 114 SER A C 1
ATOM 884 O O . SER A 1 114 ? 4.942 3.097 8.342 1.00 83.31 114 SER A O 1
ATOM 886 N N . ASP A 1 115 ? 5.943 3.666 10.266 1.00 86.94 115 ASP A N 1
ATOM 887 C CA . ASP A 1 115 ? 5.128 4.876 10.457 1.00 86.94 115 ASP A CA 1
ATOM 888 C C . ASP A 1 115 ? 5.285 5.885 9.313 1.00 86.94 115 ASP A C 1
ATOM 890 O O . ASP A 1 115 ? 4.322 6.546 8.944 1.00 86.94 115 ASP A O 1
ATOM 894 N N . GLU A 1 116 ? 6.470 5.980 8.703 1.00 87.25 116 GLU A N 1
ATOM 895 C CA . GLU A 1 116 ? 6.699 6.861 7.552 1.00 87.25 116 GLU A CA 1
ATOM 896 C C . GLU A 1 116 ? 5.815 6.464 6.363 1.00 87.25 116 GLU A C 1
ATOM 898 O O . GLU A 1 116 ? 5.165 7.315 5.751 1.00 87.25 116 GLU A O 1
ATOM 903 N N . LEU A 1 117 ? 5.705 5.157 6.100 1.00 86.56 117 LEU A N 1
ATOM 904 C CA . LEU A 1 117 ? 4.779 4.624 5.105 1.00 86.56 117 LEU A CA 1
ATOM 905 C C . LEU A 1 117 ? 3.324 4.957 5.467 1.00 86.56 117 LEU A C 1
ATOM 907 O O . LEU A 1 117 ? 2.559 5.373 4.595 1.00 86.56 117 LEU A O 1
ATOM 911 N N . LEU A 1 118 ? 2.946 4.817 6.741 1.00 91.00 118 LEU A N 1
ATOM 912 C CA . LEU A 1 118 ? 1.600 5.153 7.209 1.00 91.00 118 LEU A CA 1
ATOM 913 C C . LEU A 1 118 ? 1.272 6.636 7.022 1.00 91.00 118 LEU A C 1
ATOM 915 O O . LEU A 1 118 ? 0.185 6.950 6.540 1.00 91.00 118 LEU A O 1
ATOM 919 N N . TYR A 1 119 ? 2.208 7.544 7.305 1.00 92.00 119 TYR A N 1
ATOM 920 C CA . TYR A 1 119 ? 2.031 8.977 7.058 1.00 92.00 119 TYR A CA 1
ATOM 921 C C . TYR A 1 119 ? 1.848 9.283 5.567 1.00 92.00 119 TYR A C 1
ATOM 923 O O . TYR A 1 119 ? 0.978 10.081 5.197 1.00 92.00 119 TYR A O 1
ATOM 931 N N . CYS A 1 120 ? 2.615 8.625 4.690 1.00 90.62 120 CYS A N 1
ATOM 932 C CA . CYS A 1 120 ? 2.448 8.743 3.241 1.00 90.62 120 CYS A CA 1
ATOM 933 C C . CYS A 1 120 ? 1.058 8.276 2.785 1.00 90.62 120 CYS A C 1
ATOM 935 O O . CYS A 1 120 ? 0.398 8.994 2.025 1.00 90.62 120 CYS A O 1
ATOM 937 N N . ILE A 1 121 ? 0.603 7.113 3.266 1.00 92.88 121 ILE A N 1
ATOM 938 C CA . ILE A 1 121 ? -0.728 6.556 2.978 1.00 92.88 121 ILE A CA 1
ATOM 939 C C . ILE A 1 121 ? -1.815 7.510 3.475 1.00 92.88 121 ILE A C 1
ATOM 941 O O . ILE A 1 121 ? -2.639 7.962 2.679 1.00 92.88 121 ILE A O 1
ATOM 945 N N . ALA A 1 122 ? -1.772 7.880 4.756 1.00 93.62 122 ALA A N 1
ATOM 946 C CA . ALA A 1 122 ? -2.728 8.775 5.395 1.00 93.62 122 ALA A CA 1
ATOM 947 C C . ALA A 1 122 ? -2.846 10.106 4.640 1.00 93.62 122 ALA A C 1
ATOM 949 O O . ALA A 1 122 ? -3.942 10.638 4.473 1.00 93.62 122 ALA A O 1
ATOM 950 N N . SER A 1 123 ? -1.742 10.638 4.120 1.00 93.06 123 SER A N 1
ATOM 951 C CA . SER A 1 123 ? -1.730 11.930 3.430 1.00 93.06 123 SER A CA 1
ATOM 952 C C . SER A 1 123 ? -2.418 11.916 2.058 1.00 93.06 123 SER A C 1
ATOM 954 O O . SER A 1 123 ? -3.002 12.932 1.681 1.00 93.06 123 SER A O 1
ATOM 956 N N . HIS A 1 124 ? -2.411 10.792 1.330 1.00 92.12 124 HIS A N 1
ATOM 957 C CA . HIS A 1 124 ? -2.805 10.764 -0.092 1.00 92.12 124 HIS A CA 1
ATOM 958 C C . HIS A 1 124 ? -3.917 9.758 -0.428 1.00 92.12 124 HIS A C 1
ATOM 960 O O . HIS A 1 124 ? -4.769 10.049 -1.266 1.00 92.12 124 HIS A O 1
ATOM 966 N N . ALA A 1 125 ? -3.981 8.607 0.246 1.00 92.38 125 ALA A N 1
ATOM 967 C CA . ALA A 1 125 ? -4.949 7.543 -0.032 1.00 92.38 125 ALA A CA 1
ATOM 968 C C . ALA A 1 125 ? -6.272 7.758 0.734 1.00 92.38 125 ALA A C 1
ATOM 970 O O . ALA A 1 125 ? -6.671 6.964 1.584 1.00 92.38 125 ALA A O 1
ATOM 971 N N . LYS A 1 126 ? -6.972 8.866 0.456 1.00 93.50 126 LYS A N 1
ATOM 972 C CA . LYS A 1 126 ? -8.188 9.264 1.200 1.00 93.50 126 LYS A CA 1
ATOM 973 C C . LYS A 1 126 ? -9.405 8.366 0.946 1.00 93.50 126 LYS A C 1
ATOM 975 O O . LYS A 1 126 ? -10.295 8.301 1.786 1.00 93.50 126 LYS A O 1
ATOM 980 N N . LEU A 1 127 ? -9.437 7.678 -0.196 1.00 95.81 127 LEU A N 1
ATOM 981 C CA . LEU A 1 127 ? -10.507 6.747 -0.582 1.00 95.81 127 LEU A CA 1
ATOM 982 C C . LEU A 1 127 ? -10.201 5.290 -0.204 1.00 95.81 127 LEU A C 1
ATOM 984 O O . LEU A 1 127 ? -10.889 4.384 -0.673 1.00 95.81 127 LEU A O 1
ATOM 988 N N . LEU A 1 128 ? -9.160 5.059 0.599 1.00 96.81 128 LEU A N 1
ATOM 989 C CA . LEU A 1 128 ? -8.726 3.720 0.958 1.00 96.81 128 LEU A CA 1
ATOM 990 C C . LEU A 1 128 ? -9.790 3.021 1.812 1.00 96.81 128 LEU A C 1
ATOM 992 O O . LEU A 1 128 ? -10.151 3.499 2.882 1.00 96.81 128 LEU A O 1
ATOM 996 N N . GLU A 1 129 ? -10.264 1.875 1.334 1.00 97.75 129 GLU A N 1
ATOM 997 C CA . GLU A 1 129 ? -11.259 1.020 1.985 1.00 97.75 129 GLU A CA 1
ATOM 998 C C . GLU A 1 129 ? -10.622 -0.206 2.644 1.00 97.75 129 GLU A C 1
ATOM 1000 O O . GLU A 1 129 ? -11.139 -0.705 3.645 1.00 97.75 129 GLU A O 1
ATOM 1005 N N . ARG A 1 130 ? -9.503 -0.693 2.095 1.00 97.31 130 ARG A N 1
ATOM 1006 C CA . ARG A 1 130 ? -8.766 -1.850 2.601 1.00 97.31 130 ARG A CA 1
ATOM 1007 C C . ARG A 1 130 ? -7.278 -1.539 2.725 1.00 97.31 130 ARG A C 1
ATOM 1009 O O . ARG A 1 130 ? -6.651 -1.143 1.743 1.00 97.31 130 ARG A O 1
ATOM 1016 N N . LEU A 1 131 ? -6.721 -1.800 3.904 1.00 94.75 131 LEU A N 1
ATOM 1017 C CA . LEU A 1 131 ? -5.290 -1.714 4.179 1.00 94.75 131 LEU A CA 1
ATOM 1018 C C . LEU A 1 131 ? -4.798 -3.013 4.829 1.00 94.75 131 LEU A C 1
ATOM 1020 O O . LEU A 1 131 ? -5.362 -3.456 5.822 1.00 94.75 131 LEU A O 1
ATOM 1024 N N . ASP A 1 132 ? -3.776 -3.645 4.267 1.00 91.69 132 ASP A N 1
ATOM 1025 C CA . ASP A 1 132 ? -3.219 -4.902 4.784 1.00 91.69 132 ASP A CA 1
ATOM 1026 C C . ASP A 1 132 ? -1.704 -4.760 4.968 1.00 91.69 132 ASP A C 1
ATOM 1028 O O . ASP A 1 132 ? -0.979 -4.579 3.988 1.00 91.69 132 ASP A O 1
ATOM 1032 N N . LEU A 1 133 ? -1.254 -4.760 6.225 1.00 86.81 133 LEU A N 1
ATOM 1033 C CA . LEU A 1 133 ? 0.104 -4.430 6.660 1.00 86.81 133 LEU A CA 1
ATOM 1034 C C . LEU A 1 133 ? 0.712 -5.581 7.465 1.00 86.81 133 LEU A C 1
ATOM 1036 O O . LEU A 1 133 ? 0.680 -5.580 8.694 1.00 86.81 133 LEU A O 1
ATOM 1040 N N . PHE A 1 134 ? 1.287 -6.567 6.797 1.00 79.00 134 PHE A N 1
ATOM 1041 C CA . PHE A 1 134 ? 1.886 -7.699 7.498 1.00 79.00 134 PHE A CA 1
ATOM 1042 C C . PHE A 1 134 ? 3.379 -7.468 7.769 1.00 79.00 134 PHE A C 1
ATOM 1044 O O . PHE A 1 134 ? 4.096 -6.996 6.890 1.00 79.00 134 PHE A O 1
ATOM 1051 N N . ASP A 1 135 ? 3.841 -7.848 8.963 1.00 71.19 135 ASP A N 1
ATOM 1052 C CA . ASP A 1 135 ? 5.257 -7.835 9.375 1.00 71.19 135 ASP A CA 1
ATOM 1053 C C . ASP A 1 135 ? 5.918 -6.436 9.384 1.00 71.19 135 ASP A C 1
ATOM 1055 O O . ASP A 1 135 ? 7.053 -6.234 8.950 1.00 71.19 135 ASP A O 1
ATOM 1059 N N . GLY A 1 136 ? 5.180 -5.437 9.884 1.00 71.81 136 GLY A N 1
ATOM 1060 C CA . GLY A 1 136 ? 5.620 -4.042 9.968 1.00 71.81 136 GLY A CA 1
ATOM 1061 C C . GLY A 1 136 ? 6.046 -3.572 11.359 1.00 71.81 136 GLY A C 1
ATOM 1062 O O . GLY A 1 136 ? 5.537 -4.031 12.379 1.00 71.81 136 GLY A O 1
ATOM 1063 N N . LYS A 1 137 ? 6.941 -2.578 11.402 1.00 75.94 137 LYS A N 1
ATOM 1064 C CA . LYS A 1 137 ? 7.284 -1.821 12.617 1.00 75.94 137 LYS A CA 1
ATOM 1065 C C . LYS A 1 137 ? 6.462 -0.539 12.670 1.00 75.94 137 LYS A C 1
ATOM 1067 O O . LYS A 1 137 ? 6.934 0.523 12.266 1.00 75.94 137 LYS A O 1
ATOM 1072 N N . ILE A 1 138 ? 5.236 -0.654 13.158 1.00 80.56 138 ILE A N 1
ATOM 1073 C CA . ILE A 1 138 ? 4.290 0.461 13.250 1.00 80.56 138 ILE A CA 1
ATOM 1074 C C . ILE A 1 138 ? 3.984 0.803 14.707 1.00 80.56 138 ILE A C 1
ATOM 1076 O O . ILE A 1 138 ? 3.967 -0.073 15.573 1.00 80.56 138 ILE A O 1
ATOM 1080 N N . SER A 1 139 ? 3.758 2.083 14.981 1.00 83.56 139 SER A N 1
ATOM 1081 C CA . SER A 1 139 ? 3.361 2.586 16.294 1.00 83.56 139 SER A CA 1
ATOM 1082 C C . SER A 1 139 ? 1.881 2.967 16.329 1.00 83.56 139 SER A C 1
ATOM 1084 O O . SER A 1 139 ? 1.210 3.069 15.298 1.00 83.56 139 SER A O 1
ATOM 1086 N N . ASN A 1 140 ? 1.377 3.244 17.535 1.00 82.44 140 ASN A N 1
ATOM 1087 C CA . ASN A 1 140 ? 0.046 3.823 17.710 1.00 82.44 140 ASN A CA 1
ATOM 1088 C C . ASN A 1 140 ? -0.107 5.134 16.928 1.00 82.44 140 ASN A C 1
ATOM 1090 O O . ASN A 1 140 ? -1.130 5.328 16.289 1.00 82.44 140 ASN A O 1
ATOM 1094 N N . THR A 1 141 ? 0.912 5.995 16.911 1.00 85.38 141 THR A N 1
ATOM 1095 C CA . THR A 1 141 ? 0.852 7.291 16.220 1.00 85.38 141 THR A CA 1
ATOM 1096 C C . THR A 1 141 ? 0.671 7.128 14.710 1.00 85.38 141 THR A C 1
ATOM 1098 O O . THR A 1 141 ? -0.135 7.829 14.102 1.00 85.38 141 THR A O 1
ATOM 1101 N N . GLY A 1 142 ? 1.382 6.178 14.094 1.00 88.25 142 GLY A N 1
ATOM 1102 C CA . GLY A 1 142 ? 1.217 5.891 12.669 1.00 88.25 142 GLY A CA 1
ATOM 1103 C C . GLY A 1 142 ? -0.190 5.377 12.345 1.00 88.25 142 GLY A C 1
ATOM 1104 O O . GLY A 1 142 ? -0.806 5.809 11.369 1.00 88.25 142 GLY A O 1
ATOM 1105 N N . LEU A 1 143 ? -0.731 4.493 13.189 1.00 87.81 143 LEU A N 1
ATOM 1106 C CA . LEU A 1 143 ? -2.103 3.998 13.054 1.00 87.81 143 LEU A CA 1
ATOM 1107 C C . LEU A 1 143 ? -3.148 5.107 13.270 1.00 87.81 143 LEU A C 1
ATOM 1109 O O . LEU A 1 143 ? -4.160 5.121 12.567 1.00 87.81 143 LEU A O 1
ATOM 1113 N N . GLU A 1 144 ? -2.903 6.052 14.185 1.00 87.81 144 GLU A N 1
ATOM 1114 C CA . GLU A 1 144 ? -3.807 7.177 14.467 1.00 87.81 144 GLU A CA 1
ATOM 1115 C C . GLU A 1 144 ? -3.933 8.077 13.239 1.00 87.81 144 GLU A C 1
ATOM 1117 O O . GLU A 1 144 ? -5.038 8.477 12.868 1.00 87.81 144 GLU A O 1
ATOM 1122 N N . GLU A 1 145 ? -2.822 8.342 12.552 1.00 91.25 145 GLU A N 1
ATOM 1123 C CA . GLU A 1 145 ? -2.839 9.114 11.312 1.00 91.25 145 GLU A CA 1
ATOM 1124 C C . GLU A 1 145 ? -3.665 8.431 10.221 1.00 91.25 145 GLU A C 1
ATOM 1126 O O . GLU A 1 145 ? -4.468 9.098 9.561 1.00 91.25 145 GLU A O 1
ATOM 1131 N N . VAL A 1 146 ? -3.549 7.109 10.060 1.00 92.81 146 VAL A N 1
ATOM 1132 C CA . VAL A 1 146 ? -4.401 6.361 9.120 1.00 92.81 146 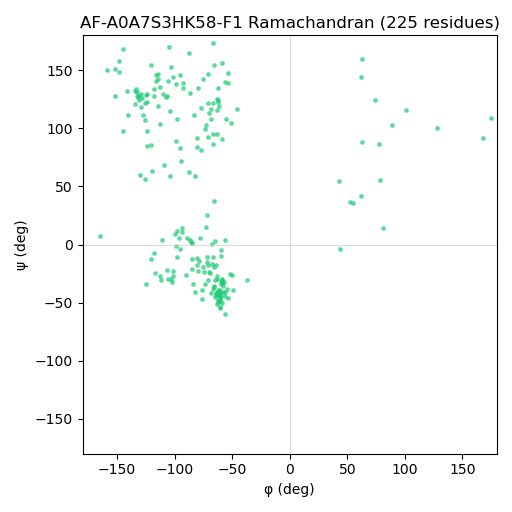VAL A CA 1
ATOM 1133 C C . VAL A 1 146 ? -5.868 6.456 9.530 1.00 92.81 146 VAL A C 1
ATOM 1135 O O . VAL A 1 146 ? -6.709 6.779 8.694 1.00 92.81 146 VAL A O 1
ATOM 1138 N N . ALA A 1 147 ? -6.190 6.226 10.802 1.00 90.06 147 ALA A N 1
ATOM 1139 C CA . ALA A 1 147 ? -7.566 6.267 11.291 1.00 90.06 147 ALA A CA 1
ATOM 1140 C C . ALA A 1 147 ? -8.228 7.642 11.099 1.00 90.06 147 ALA A C 1
ATOM 1142 O O . ALA A 1 147 ? -9.398 7.731 10.717 1.00 90.06 147 ALA A O 1
ATOM 1143 N N . ASN A 1 148 ? -7.468 8.715 11.322 1.00 90.94 148 ASN A N 1
ATOM 1144 C CA . ASN A 1 148 ? -7.951 10.086 11.200 1.00 90.94 148 ASN A CA 1
ATOM 1145 C C . ASN A 1 148 ? -8.136 10.519 9.739 1.00 90.94 148 ASN A C 1
ATOM 1147 O O . ASN A 1 148 ? -9.043 11.299 9.440 1.00 90.94 148 ASN A O 1
ATOM 1151 N N . ASN A 1 149 ? -7.293 10.027 8.827 1.00 93.81 149 ASN A N 1
ATOM 1152 C CA . ASN A 1 149 ? -7.227 10.536 7.458 1.00 93.81 149 ASN A CA 1
ATOM 1153 C C . ASN A 1 149 ? -7.849 9.626 6.390 1.00 93.81 149 ASN A C 1
ATOM 1155 O O . ASN A 1 149 ? -8.321 10.138 5.373 1.00 93.81 149 ASN A O 1
ATOM 1159 N N . CYS A 1 150 ? -7.850 8.308 6.583 1.00 94.00 150 CYS A N 1
ATOM 1160 C CA . CYS A 1 150 ? -8.458 7.337 5.672 1.00 94.00 150 CYS A CA 1
ATOM 1161 C C . CYS A 1 150 ? -9.887 7.032 6.141 1.00 94.00 150 CYS A C 1
ATOM 1163 O O . CYS A 1 150 ? -10.176 5.974 6.691 1.00 94.00 150 CYS A O 1
ATOM 1165 N N . THR A 1 151 ? -10.802 7.988 5.967 1.00 92.88 151 THR A N 1
ATOM 1166 C CA . THR A 1 151 ? -12.149 7.907 6.561 1.00 92.88 151 THR A CA 1
ATOM 1167 C C . THR A 1 151 ? -13.059 6.858 5.929 1.00 92.88 151 THR A C 1
ATOM 1169 O O . THR A 1 151 ? -14.041 6.474 6.556 1.00 92.88 151 THR A O 1
ATOM 1172 N N . GLU A 1 152 ? -12.728 6.391 4.725 1.00 95.56 152 GLU A N 1
ATOM 1173 C CA . GLU A 1 152 ? -13.459 5.342 4.001 1.00 95.56 152 GLU A CA 1
ATOM 1174 C C . GLU A 1 152 ? -13.003 3.920 4.377 1.00 95.56 152 GLU A C 1
ATOM 1176 O O . GLU A 1 152 ? -13.487 2.945 3.797 1.00 95.56 152 GLU A O 1
ATOM 1181 N N . LEU A 1 153 ? -12.080 3.781 5.338 1.00 94.56 153 LEU A N 1
ATOM 1182 C CA . LEU A 1 153 ? -11.460 2.507 5.686 1.00 94.56 153 LEU A CA 1
ATOM 1183 C C . LEU A 1 153 ? -12.465 1.547 6.338 1.00 94.56 153 LEU A C 1
ATOM 1185 O O . LEU A 1 153 ? -12.973 1.778 7.437 1.00 94.56 153 LEU A O 1
ATOM 1189 N N . LYS A 1 154 ? -12.718 0.427 5.661 1.00 94.81 154 LYS A N 1
ATOM 1190 C CA . LYS A 1 154 ? -13.631 -0.646 6.082 1.00 94.81 154 LYS A CA 1
ATOM 1191 C C . LYS A 1 154 ? -12.889 -1.834 6.675 1.00 94.81 154 LYS A C 1
ATOM 1193 O O . LYS A 1 154 ? -13.463 -2.557 7.484 1.00 94.81 154 LYS A O 1
ATOM 1198 N N . TYR A 1 155 ? -11.642 -2.049 6.268 1.00 93.25 155 TYR A N 1
ATOM 1199 C CA . TYR A 1 155 ? -10.811 -3.145 6.744 1.00 93.25 155 TYR A CA 1
ATOM 1200 C C . TYR A 1 155 ? -9.365 -2.695 6.921 1.00 93.25 155 TYR A C 1
ATOM 1202 O O . TYR A 1 155 ? -8.778 -2.119 6.001 1.00 93.25 155 TYR A O 1
ATOM 1210 N N . ILE A 1 156 ? -8.781 -3.027 8.068 1.00 90.56 156 ILE A N 1
ATOM 1211 C CA . ILE A 1 156 ? -7.347 -2.919 8.301 1.00 90.56 156 ILE A CA 1
ATOM 1212 C C . ILE A 1 156 ? -6.812 -4.199 8.936 1.00 90.56 156 ILE A C 1
ATOM 1214 O O . ILE A 1 156 ? -7.368 -4.675 9.924 1.00 90.56 156 ILE A O 1
ATOM 1218 N N . ARG A 1 157 ? -5.720 -4.729 8.384 1.00 88.06 157 ARG A N 1
ATOM 1219 C CA . ARG A 1 157 ? -4.890 -5.745 9.031 1.00 88.06 157 ARG A CA 1
ATOM 1220 C C . ARG A 1 157 ? -3.531 -5.162 9.359 1.00 88.06 157 ARG A C 1
ATOM 1222 O O . ARG A 1 157 ? -2.945 -4.509 8.497 1.00 88.06 157 ARG A O 1
ATOM 1229 N N . PHE A 1 158 ? -3.024 -5.422 10.559 1.00 84.56 158 PHE A N 1
ATOM 1230 C CA . PHE A 1 158 ? -1.635 -5.120 10.883 1.00 84.56 158 PHE A CA 1
ATOM 1231 C C . PHE A 1 158 ? -1.009 -6.088 11.887 1.00 84.56 158 PHE A C 1
ATOM 1233 O O . PHE A 1 158 ? -1.708 -6.725 12.675 1.00 84.56 158 PHE A O 1
ATOM 1240 N N . THR A 1 159 ? 0.321 -6.162 11.890 1.00 77.81 159 THR A N 1
ATOM 1241 C CA . THR A 1 159 ? 1.082 -6.922 12.887 1.00 77.81 159 THR A CA 1
ATOM 1242 C C . THR A 1 159 ? 1.493 -6.040 14.075 1.00 77.81 159 THR A C 1
ATOM 1244 O O . THR A 1 159 ? 1.982 -4.930 13.872 1.00 77.81 159 THR A O 1
ATOM 1247 N N . THR A 1 160 ? 1.335 -6.517 15.316 1.00 67.31 160 THR A N 1
ATOM 1248 C CA . THR A 1 160 ? 1.866 -5.854 16.531 1.00 67.31 160 THR A CA 1
ATOM 1249 C C . THR A 1 160 ? 3.081 -6.592 17.073 1.00 67.31 160 THR A C 1
ATOM 1251 O O . THR A 1 160 ? 3.061 -7.820 17.163 1.00 67.31 160 THR A O 1
ATOM 1254 N N . GLY A 1 161 ? 4.080 -5.837 17.534 1.00 59.28 161 GLY A N 1
ATOM 1255 C CA . GLY A 1 161 ? 5.014 -6.292 18.563 1.00 59.28 161 GLY A CA 1
ATOM 1256 C C . GLY A 1 161 ? 4.706 -5.588 19.886 1.00 59.28 161 GLY A C 1
ATOM 1257 O O . GLY A 1 161 ? 4.588 -4.364 19.877 1.00 59.28 161 GLY A O 1
ATOM 1258 N N . GLY A 1 162 ? 4.538 -6.352 20.973 1.00 52.69 162 GLY A N 1
ATOM 1259 C CA . GLY A 1 162 ? 4.677 -6.008 22.407 1.00 52.69 162 GLY A CA 1
ATOM 1260 C C . GLY A 1 162 ? 4.127 -4.704 23.020 1.00 52.69 162 GLY A C 1
ATOM 1261 O O . GLY A 1 162 ? 4.246 -4.518 24.226 1.00 52.69 162 GLY A O 1
ATOM 1262 N N . GLY A 1 163 ? 3.551 -3.767 22.263 1.00 52.31 163 GLY A N 1
ATOM 1263 C CA . GLY A 1 163 ? 3.368 -2.389 22.739 1.00 52.31 163 GLY A CA 1
ATOM 1264 C C . GLY A 1 163 ? 2.391 -1.518 21.949 1.00 52.31 163 GLY A C 1
ATOM 1265 O O . GLY A 1 163 ? 2.277 -0.328 22.248 1.00 52.31 163 GLY A O 1
ATOM 1266 N N . ILE A 1 164 ? 1.650 -2.072 20.981 1.00 59.19 164 ILE A N 1
ATOM 1267 C CA . ILE A 1 164 ? 0.476 -1.385 20.421 1.00 59.19 164 ILE A CA 1
ATOM 1268 C C . ILE A 1 164 ? -0.601 -1.408 21.506 1.00 59.19 164 ILE A C 1
ATOM 1270 O O . ILE A 1 164 ? -1.338 -2.380 21.668 1.00 59.19 164 ILE A O 1
ATOM 1274 N N . SER A 1 165 ? -0.634 -0.347 22.315 1.00 54.19 165 SER A N 1
ATOM 1275 C CA . SER A 1 165 ? -1.628 -0.168 23.369 1.00 54.19 165 SER A CA 1
ATOM 1276 C C . SER A 1 165 ? -2.986 0.019 22.703 1.00 54.19 165 SER A C 1
ATOM 1278 O O . SER A 1 165 ? -3.334 1.119 22.270 1.00 54.19 165 SER A O 1
ATOM 1280 N N . ALA A 1 166 ? -3.736 -1.076 22.572 1.00 52.53 166 ALA A N 1
ATOM 1281 C CA . ALA A 1 166 ? -5.173 -1.012 22.391 1.00 52.53 166 ALA A CA 1
ATOM 1282 C C . ALA A 1 166 ? -5.706 -0.198 23.575 1.00 52.53 166 ALA A C 1
ATOM 1284 O O . ALA A 1 166 ? -5.639 -0.640 24.721 1.00 52.53 166 ALA A O 1
ATOM 1285 N N . THR A 1 167 ? -6.137 1.036 23.319 1.00 44.97 167 THR A N 1
ATOM 1286 C CA . THR A 1 167 ? -6.571 1.939 24.383 1.00 44.97 167 THR A CA 1
ATOM 1287 C C . THR A 1 167 ? -7.681 1.285 25.206 1.00 44.97 167 THR A C 1
ATOM 1289 O O . THR A 1 167 ? -8.563 0.603 24.677 1.00 44.97 167 THR A O 1
ATOM 1292 N N . ALA A 1 168 ? -7.611 1.485 26.525 1.00 41.56 168 ALA A N 1
ATOM 1293 C CA . ALA A 1 168 ? -8.447 0.825 27.529 1.00 41.56 168 ALA A CA 1
ATOM 1294 C C . ALA A 1 168 ? -9.964 1.071 27.369 1.00 41.56 168 ALA A C 1
ATOM 1296 O O . ALA A 1 168 ? -10.756 0.366 27.989 1.00 41.56 168 ALA A O 1
ATOM 1297 N N . ASP A 1 169 ? -10.368 2.001 26.496 1.00 45.38 169 ASP A N 1
ATOM 1298 C CA . ASP A 1 169 ? -11.772 2.309 26.192 1.00 45.38 169 ASP A CA 1
ATOM 1299 C C . ASP A 1 169 ? -12.322 1.597 24.940 1.00 45.38 169 ASP A C 1
ATOM 1301 O O . ASP A 1 169 ? -13.481 1.785 24.571 1.00 45.38 169 ASP A O 1
ATOM 1305 N N . GLY A 1 170 ? -11.539 0.697 24.338 1.00 44.31 170 GLY A N 1
ATOM 1306 C CA . GLY A 1 170 ? -12.071 -0.357 23.484 1.00 44.31 170 GLY A CA 1
ATOM 1307 C C . GLY A 1 170 ? -11.961 -0.115 21.980 1.00 44.31 170 GLY A C 1
ATOM 1308 O O . GLY A 1 170 ? -12.683 0.679 21.386 1.00 44.31 170 GLY A O 1
ATOM 1309 N N . LYS A 1 171 ? -11.168 -1.009 21.377 1.00 56.09 171 LYS A N 1
ATOM 1310 C CA . LYS A 1 171 ? -11.239 -1.499 19.991 1.00 56.09 171 LYS A CA 1
ATOM 1311 C C . LYS A 1 171 ? -10.682 -0.597 18.892 1.00 56.09 171 LYS A C 1
ATOM 1313 O O . LYS A 1 171 ? -11.318 -0.397 17.868 1.00 56.09 171 LYS A O 1
ATOM 1318 N N . TYR A 1 172 ? -9.411 -0.236 19.080 1.00 61.22 172 TYR A N 1
ATOM 1319 C CA . TYR A 1 172 ? -8.552 0.451 18.117 1.00 61.22 172 TYR A CA 1
ATOM 1320 C C . TYR A 1 172 ? -9.088 1.841 17.747 1.00 61.22 172 TYR A C 1
ATOM 1322 O O . TYR A 1 172 ? -10.281 2.079 17.652 1.00 61.22 172 TYR A O 1
ATOM 1330 N N . MET A 1 173 ? -8.195 2.798 17.535 1.00 76.81 173 MET A N 1
ATOM 1331 C CA . MET A 1 173 ? -8.493 4.188 17.140 1.00 76.81 173 MET A CA 1
ATOM 1332 C C . MET A 1 173 ? -9.334 4.361 15.850 1.00 76.81 173 MET A C 1
ATOM 1334 O O . MET A 1 173 ? -9.555 5.484 15.406 1.00 76.81 173 MET A O 1
ATOM 1338 N N . PHE A 1 174 ? -9.793 3.267 15.239 1.00 83.00 174 PHE A N 1
ATOM 1339 C CA . PHE A 1 174 ? -10.586 3.231 14.019 1.00 83.00 174 PHE A CA 1
ATOM 1340 C C . PHE A 1 174 ? -12.086 3.344 14.302 1.00 83.00 174 PHE A C 1
ATOM 1342 O O . PHE A 1 174 ? -12.571 3.187 15.424 1.00 83.00 174 PHE A O 1
ATOM 1349 N N . ARG A 1 175 ? -12.849 3.637 13.248 1.00 83.06 175 ARG A N 1
ATOM 1350 C CA . ARG A 1 175 ? -14.304 3.766 13.339 1.00 83.06 175 ARG A CA 1
ATOM 1351 C C . ARG A 1 175 ? -14.930 2.415 13.683 1.00 83.06 175 ARG A C 1
ATOM 1353 O O . ARG A 1 175 ? -14.386 1.363 13.366 1.00 83.06 175 ARG A O 1
ATOM 1360 N N . LYS A 1 176 ? -16.114 2.435 14.295 1.00 83.31 176 LYS A N 1
ATOM 1361 C CA . LYS A 1 176 ? -16.809 1.219 14.754 1.00 83.31 176 LYS A CA 1
ATOM 1362 C C . LYS A 1 176 ? -17.111 0.238 13.611 1.00 83.31 176 LYS A C 1
ATOM 1364 O O . LYS A 1 176 ? -17.192 -0.967 13.832 1.00 83.31 176 LYS A O 1
ATOM 1369 N N . GLU A 1 177 ? -17.331 0.766 12.416 1.00 84.25 177 GLU A N 1
ATOM 1370 C CA . GLU A 1 177 ? -17.576 0.040 11.173 1.00 84.25 177 GLU A CA 1
ATOM 1371 C C . GLU A 1 177 ? -16.305 -0.523 10.523 1.00 84.25 177 GLU A C 1
ATOM 1373 O O . GLU A 1 177 ? -16.410 -1.379 9.645 1.00 84.25 177 GLU A O 1
ATOM 1378 N N . THR A 1 178 ? -15.120 -0.074 10.945 1.00 86.12 178 THR A N 1
ATOM 1379 C CA . THR A 1 178 ? -13.848 -0.585 10.442 1.00 86.12 178 THR A CA 1
ATOM 1380 C C . THR A 1 178 ? -13.565 -1.940 11.086 1.00 86.12 178 THR A C 1
ATOM 1382 O O . THR A 1 178 ? -13.412 -2.065 12.300 1.00 86.12 178 THR A O 1
ATOM 1385 N N . SER A 1 179 ? -13.485 -2.979 10.261 1.00 88.94 179 SER A N 1
ATOM 1386 C CA . SER A 1 179 ? -12.993 -4.289 10.672 1.00 88.94 179 SER A CA 1
ATOM 1387 C C . SER A 1 179 ? -11.485 -4.202 10.904 1.00 88.94 179 SER A C 1
ATOM 1389 O O . SER A 1 179 ? -10.744 -3.806 10.006 1.00 88.94 179 SER A O 1
ATOM 1391 N N . VAL A 1 180 ? -11.045 -4.538 12.117 1.00 86.44 180 VAL A N 1
ATOM 1392 C CA . VAL A 1 180 ? -9.632 -4.513 12.506 1.00 86.44 180 VAL A CA 1
ATOM 1393 C C . VAL A 1 180 ? -9.171 -5.937 12.786 1.00 86.44 180 VAL A C 1
ATOM 1395 O O . VAL A 1 180 ? -9.716 -6.603 13.669 1.00 86.44 180 VAL A O 1
ATOM 1398 N N . ASP A 1 181 ? -8.182 -6.381 12.022 1.00 84.81 181 ASP A N 1
ATOM 1399 C CA . ASP A 1 181 ? -7.504 -7.665 12.143 1.00 84.81 181 ASP A CA 1
ATOM 1400 C C . ASP A 1 181 ? -6.075 -7.425 12.641 1.00 84.81 181 ASP A C 1
ATOM 1402 O O . ASP A 1 181 ? -5.356 -6.565 12.130 1.00 84.81 181 ASP A O 1
ATOM 1406 N N . VAL A 1 182 ? -5.679 -8.146 13.682 1.00 80.62 182 VAL A N 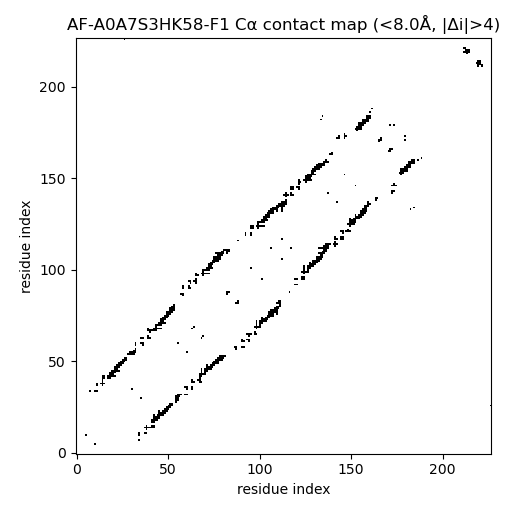1
ATOM 1407 C CA . VAL A 1 182 ? -4.403 -7.923 14.353 1.00 80.62 182 VAL A CA 1
ATOM 1408 C C . VAL A 1 182 ? -3.658 -9.232 14.470 1.00 80.62 182 VAL A C 1
ATOM 1410 O O . VAL A 1 182 ? -4.115 -10.160 15.135 1.00 80.62 182 VAL A O 1
ATOM 1413 N N . THR A 1 183 ? -2.491 -9.284 13.837 1.00 76.19 183 THR A N 1
ATOM 1414 C CA . THR A 1 183 ? -1.597 -10.435 13.905 1.00 76.19 183 THR A CA 1
ATOM 1415 C C . THR A 1 183 ? -0.500 -10.187 14.935 1.00 76.19 183 THR A C 1
ATOM 1417 O O . THR A 1 183 ? 0.062 -9.096 15.022 1.00 76.19 183 THR A O 1
ATOM 1420 N N . TYR A 1 184 ? -0.177 -11.202 15.727 1.00 70.25 184 TYR A N 1
ATOM 1421 C CA . TYR A 1 184 ? 0.926 -11.155 16.679 1.00 70.25 184 TYR A CA 1
ATOM 1422 C C . TYR A 1 184 ? 2.080 -11.965 16.104 1.00 70.25 184 TYR A C 1
ATOM 1424 O O . TYR A 1 184 ? 1.957 -13.177 15.949 1.00 70.25 184 TYR A O 1
ATOM 1432 N N . ASN A 1 185 ? 3.200 -11.313 15.789 1.00 61.56 185 ASN A N 1
ATOM 1433 C CA . ASN A 1 185 ? 4.423 -12.057 15.507 1.00 61.56 185 ASN A CA 1
ATOM 1434 C C . ASN A 1 185 ? 4.891 -12.640 16.840 1.00 61.56 185 ASN A C 1
ATOM 1436 O O . ASN A 1 185 ? 5.249 -11.878 17.735 1.00 61.56 185 ASN A O 1
ATOM 1440 N N . GLY A 1 186 ? 4.854 -13.967 16.982 1.00 46.34 186 GLY A N 1
ATOM 1441 C CA . GLY A 1 186 ? 5.186 -14.718 18.200 1.00 46.34 186 GLY A CA 1
ATOM 1442 C C . GLY A 1 186 ? 6.650 -14.641 18.651 1.00 46.34 186 GLY A C 1
ATOM 1443 O O . GLY A 1 186 ? 7.199 -15.630 19.128 1.00 46.34 186 GLY A O 1
ATOM 1444 N N . VAL A 1 187 ? 7.305 -13.490 18.509 1.00 44.72 187 VAL A N 1
ATOM 1445 C CA . VAL A 1 187 ? 8.556 -13.219 19.206 1.00 44.72 187 VAL A CA 1
ATOM 1446 C C . VAL A 1 187 ? 8.170 -12.987 20.661 1.00 44.72 187 VAL A C 1
ATOM 1448 O O . VAL A 1 187 ? 7.626 -11.938 20.994 1.00 44.72 187 VAL A O 1
ATOM 1451 N N . GLU A 1 188 ? 8.386 -13.987 21.519 1.00 39.69 188 GLU A N 1
ATOM 1452 C CA . GLU A 1 188 ? 8.388 -13.776 22.965 1.00 39.69 188 GLU A CA 1
ATOM 1453 C C . GLU A 1 188 ? 9.218 -12.523 23.251 1.00 39.69 188 GLU A C 1
ATOM 1455 O O . GLU A 1 188 ? 10.414 -12.473 22.948 1.00 39.69 188 GLU A O 1
ATOM 1460 N N . ASP A 1 189 ? 8.576 -11.497 23.806 1.00 35.62 189 ASP A N 1
ATOM 1461 C CA . ASP A 1 189 ? 9.259 -10.340 24.352 1.00 35.62 189 ASP A CA 1
ATOM 1462 C C . ASP A 1 189 ? 10.203 -10.832 25.459 1.00 35.62 189 ASP A C 1
ATOM 1464 O O . ASP A 1 189 ? 9.854 -10.906 26.635 1.00 35.62 189 ASP A O 1
ATOM 1468 N N . THR A 1 190 ? 11.452 -11.149 25.112 1.00 35.88 190 THR A N 1
ATOM 1469 C CA . THR A 1 190 ? 12.516 -11.395 26.096 1.00 35.88 190 THR A CA 1
ATOM 1470 C C . THR A 1 190 ? 12.993 -10.104 26.773 1.00 35.88 190 THR A C 1
ATOM 1472 O O . THR A 1 190 ? 14.021 -10.098 27.447 1.00 35.88 190 THR A O 1
ATOM 1475 N N . TYR A 1 191 ? 12.244 -9.005 26.652 1.00 34.03 191 TYR A N 1
ATOM 1476 C CA . TYR A 1 191 ? 12.458 -7.785 27.418 1.00 34.03 191 TYR A CA 1
ATOM 1477 C C . TYR A 1 191 ? 11.223 -7.438 28.243 1.00 34.03 191 TYR A C 1
ATOM 1479 O O . TYR A 1 191 ? 10.413 -6.605 27.871 1.00 34.03 191 TYR A O 1
ATOM 1487 N N . GLY A 1 192 ? 11.178 -8.046 29.429 1.00 31.11 192 GLY A N 1
ATOM 1488 C CA . GLY A 1 192 ? 10.716 -7.365 30.631 1.00 31.11 192 GLY A CA 1
ATOM 1489 C C . GLY A 1 192 ? 9.212 -7.208 30.752 1.00 31.11 192 GLY A C 1
ATOM 1490 O O . GLY A 1 192 ? 8.659 -6.146 30.515 1.00 31.11 192 GLY A O 1
ATOM 1491 N N . THR A 1 193 ? 8.584 -8.235 31.309 1.00 35.56 193 THR A N 1
ATOM 1492 C CA . THR A 1 193 ? 7.427 -8.059 32.178 1.00 35.56 193 THR A CA 1
ATOM 1493 C C . THR A 1 193 ? 7.737 -7.037 33.282 1.00 35.56 193 THR A C 1
ATOM 1495 O O . THR A 1 193 ? 8.365 -7.379 34.285 1.00 35.56 193 THR A O 1
ATOM 1498 N N . ASP A 1 194 ? 7.225 -5.819 33.172 1.00 33.69 194 ASP A N 1
ATOM 1499 C CA . ASP A 1 194 ? 6.791 -5.010 34.313 1.00 33.69 194 ASP A CA 1
ATOM 1500 C C . ASP A 1 194 ? 5.258 -5.019 34.405 1.00 33.69 194 ASP A C 1
ATOM 1502 O O . ASP A 1 194 ? 4.558 -4.017 34.397 1.00 33.69 194 ASP A O 1
ATOM 1506 N N . GLY A 1 195 ? 4.758 -6.248 34.545 1.00 39.84 195 GLY A N 1
ATOM 1507 C CA . GLY A 1 195 ? 3.883 -6.627 35.645 1.00 39.84 195 GLY A CA 1
ATOM 1508 C C . GLY A 1 195 ? 2.544 -5.916 35.755 1.00 39.84 195 GLY A C 1
ATOM 1509 O O . GLY A 1 195 ? 2.407 -5.053 36.604 1.00 39.84 195 GLY A O 1
ATOM 1510 N N . TYR A 1 196 ? 1.528 -6.459 35.084 1.00 31.16 196 TYR A N 1
ATOM 1511 C CA . TYR A 1 196 ? 0.273 -6.845 35.742 1.00 31.16 196 TYR A CA 1
ATOM 1512 C C . TYR A 1 196 ? -0.258 -8.107 35.063 1.00 31.16 196 TYR A C 1
ATOM 1514 O O . TYR A 1 196 ? -0.870 -8.060 34.001 1.00 31.16 196 TYR A O 1
ATOM 1522 N N . GLY A 1 197 ? 0.026 -9.256 35.673 1.00 28.25 197 GLY A N 1
ATOM 1523 C CA . GLY A 1 197 ? -0.621 -10.507 35.309 1.00 28.25 197 GLY A CA 1
ATOM 1524 C C . GLY A 1 197 ? -2.044 -10.556 35.851 1.00 28.25 197 GLY A C 1
ATOM 1525 O O . GLY A 1 197 ? -2.271 -10.166 36.993 1.00 28.25 197 GLY A O 1
ATOM 1526 N N . LEU A 1 198 ? -2.958 -11.120 35.066 1.00 28.16 198 LEU A N 1
ATOM 1527 C CA . LEU A 1 198 ? -3.989 -12.023 35.566 1.00 28.16 198 LEU A CA 1
ATOM 1528 C C . LEU A 1 198 ? -4.158 -13.157 34.548 1.00 28.16 198 LEU A C 1
ATOM 1530 O O . LEU A 1 198 ? -4.590 -12.947 33.419 1.00 28.16 198 LEU A O 1
ATOM 1534 N N . TYR A 1 199 ? -3.738 -14.340 34.990 1.00 30.72 199 TYR A N 1
ATOM 1535 C CA . TYR A 1 199 ? -4.014 -15.651 34.415 1.00 30.72 199 TYR A CA 1
ATOM 1536 C C . TYR A 1 199 ? -5.522 -15.938 34.358 1.00 30.72 199 TYR A C 1
ATOM 1538 O O . TYR A 1 199 ? -6.285 -15.400 35.165 1.00 30.72 199 TYR A O 1
ATOM 1546 N N . ASN A 1 200 ? -5.918 -16.828 33.443 1.00 26.59 200 ASN A N 1
ATOM 1547 C CA . ASN A 1 200 ? -6.546 -18.134 33.737 1.00 26.59 200 ASN A CA 1
ATOM 1548 C C . ASN A 1 200 ? -6.964 -18.761 32.391 1.00 26.59 200 ASN A C 1
ATOM 1550 O O . ASN A 1 200 ? -7.698 -18.147 31.623 1.00 26.59 200 ASN A O 1
ATOM 1554 N N . ASP A 1 201 ? -6.284 -19.819 31.950 1.00 30.23 201 ASP A N 1
ATOM 1555 C CA . ASP A 1 201 ? -6.560 -21.243 32.241 1.00 30.23 201 ASP A CA 1
ATOM 1556 C C . ASP A 1 201 ? -7.534 -21.836 31.211 1.00 30.23 201 ASP A C 1
ATOM 1558 O O . ASP A 1 201 ? -8.725 -21.551 31.232 1.00 30.23 201 ASP A O 1
ATOM 1562 N N . ASP A 1 202 ? -6.992 -22.611 30.265 1.00 27.33 202 ASP A N 1
ATOM 1563 C CA . ASP A 1 202 ? -7.337 -24.030 30.064 1.00 27.33 202 ASP A CA 1
ATOM 1564 C C . ASP A 1 202 ? -6.771 -24.537 28.727 1.00 27.33 202 ASP A C 1
ATOM 1566 O O . ASP A 1 202 ? -7.393 -24.483 27.667 1.00 27.33 202 ASP A O 1
ATOM 1570 N N . TYR A 1 203 ? -5.553 -25.075 28.802 1.00 30.45 203 TYR A N 1
ATOM 1571 C CA . TYR A 1 203 ? -4.993 -25.966 27.792 1.00 30.45 203 TYR A CA 1
ATOM 1572 C C . TYR A 1 203 ? -5.505 -27.383 28.079 1.00 30.45 203 TYR A C 1
ATOM 1574 O O . TYR A 1 203 ? -5.096 -28.011 29.056 1.00 30.45 203 TYR A O 1
ATOM 1582 N N . SER A 1 204 ? -6.364 -27.925 27.216 1.00 28.75 204 SER A N 1
ATOM 1583 C CA . SER A 1 204 ? -6.527 -29.377 27.104 1.00 28.75 204 SER A CA 1
ATOM 1584 C C . SER A 1 204 ? -6.963 -29.777 25.695 1.00 28.75 204 SER A C 1
ATOM 1586 O O . SER A 1 204 ? -7.953 -29.266 25.182 1.00 28.75 204 SER A O 1
ATOM 1588 N N . GLY A 1 205 ? -6.235 -30.725 25.094 1.00 27.77 205 GLY A N 1
ATOM 1589 C CA . GLY A 1 205 ? -6.738 -31.538 23.982 1.00 27.77 205 GLY A CA 1
ATOM 1590 C C . GLY A 1 205 ? -5.852 -31.581 22.738 1.00 27.77 205 GLY A C 1
ATOM 1591 O O . GLY A 1 205 ? -5.893 -30.679 21.916 1.00 27.77 205 GLY A O 1
ATOM 1592 N N . ASN A 1 206 ? -5.099 -32.674 22.600 1.00 30.55 206 ASN A N 1
ATOM 1593 C CA . ASN A 1 206 ? -4.429 -33.122 21.375 1.00 30.55 206 ASN A CA 1
ATOM 1594 C C . ASN A 1 206 ? -5.393 -33.234 20.178 1.00 30.55 206 ASN A C 1
ATOM 1596 O O . ASN A 1 206 ? -6.492 -33.746 20.372 1.00 30.55 206 ASN A O 1
ATOM 1600 N N . ASP A 1 207 ? -4.914 -32.982 18.952 1.00 27.92 207 ASP A N 1
ATOM 1601 C CA . ASP A 1 207 ? -5.093 -33.954 17.862 1.00 27.92 207 ASP A CA 1
ATOM 1602 C C . ASP A 1 207 ? -4.084 -33.787 16.711 1.00 27.92 207 ASP A C 1
ATOM 1604 O O . ASP A 1 207 ? -3.547 -32.712 16.454 1.00 27.92 207 ASP A O 1
ATOM 1608 N N . VAL A 1 208 ? -3.776 -34.912 16.069 1.00 30.05 208 VAL A N 1
ATOM 1609 C CA . VAL A 1 208 ? -2.669 -35.128 15.129 1.00 30.05 208 VAL A CA 1
ATOM 1610 C C . VAL A 1 208 ? -3.199 -35.240 13.688 1.00 30.05 208 VAL A C 1
ATOM 1612 O O . VAL A 1 208 ? -3.961 -36.157 13.407 1.00 30.05 208 VAL A O 1
ATOM 1615 N N . ARG A 1 209 ? -2.633 -34.413 12.785 1.00 34.16 209 ARG A N 1
ATOM 1616 C CA . ARG A 1 209 ? -2.461 -34.551 11.308 1.00 34.16 209 ARG A CA 1
ATOM 1617 C C . ARG A 1 209 ? -3.659 -34.384 10.355 1.00 34.16 209 ARG A C 1
ATOM 1619 O O . ARG A 1 209 ? -4.523 -35.244 10.304 1.00 34.16 209 ARG A O 1
ATOM 1626 N N . GLU A 1 210 ? -3.490 -33.458 9.402 1.00 30.52 210 GLU A N 1
ATOM 1627 C CA . GLU A 1 210 ? -3.631 -33.695 7.950 1.00 30.52 210 GLU A CA 1
ATOM 1628 C C . GLU A 1 210 ? -2.738 -32.708 7.153 1.00 30.52 210 GLU A C 1
ATOM 1630 O O . GLU A 1 210 ? -2.360 -31.658 7.663 1.00 30.52 210 GLU A O 1
ATOM 1635 N N . ASN A 1 211 ? -2.273 -33.116 5.966 1.00 33.56 211 ASN A N 1
ATOM 1636 C CA . ASN A 1 211 ? -1.174 -32.498 5.204 1.00 33.56 211 ASN A CA 1
ATOM 1637 C C . ASN A 1 211 ? -1.550 -31.150 4.546 1.00 33.56 211 ASN A C 1
ATOM 1639 O O . ASN A 1 211 ? -2.082 -31.160 3.439 1.00 33.56 211 ASN A O 1
ATOM 1643 N N . GLY A 1 212 ? -1.175 -30.026 5.157 1.00 30.95 212 GLY A N 1
ATOM 1644 C CA . GLY A 1 212 ? -1.124 -28.699 4.525 1.00 30.95 212 GLY A CA 1
ATOM 1645 C C . GLY A 1 212 ? 0.297 -28.126 4.570 1.00 30.95 212 GLY A C 1
ATOM 1646 O O . GLY A 1 212 ? 1.110 -28.531 5.409 1.00 30.95 212 GLY A O 1
ATOM 1647 N N . VAL A 1 213 ? 0.638 -27.233 3.637 1.00 31.67 213 VAL A N 1
ATOM 1648 C CA . VAL A 1 213 ? 1.895 -26.467 3.688 1.00 31.67 213 VAL A CA 1
ATOM 1649 C C . VAL A 1 213 ? 1.671 -25.313 4.658 1.00 31.67 213 VAL A C 1
ATOM 1651 O O . VAL A 1 213 ? 1.166 -24.259 4.286 1.00 31.67 213 VAL A O 1
ATOM 1654 N N . TYR A 1 214 ? 1.996 -25.561 5.919 1.00 35.44 214 TYR A N 1
ATOM 1655 C CA . TYR A 1 214 ? 1.880 -24.586 6.993 1.00 35.44 214 TYR A CA 1
ATOM 1656 C C . TYR A 1 214 ? 3.223 -23.886 7.217 1.00 35.44 214 TYR A C 1
ATOM 1658 O O . TYR A 1 214 ? 4.278 -24.510 7.066 1.00 35.44 214 TYR A O 1
ATOM 1666 N N . ASP A 1 215 ? 3.201 -22.604 7.576 1.00 42.06 215 ASP A N 1
ATOM 1667 C CA . ASP A 1 215 ? 4.392 -21.947 8.118 1.00 42.06 215 ASP A CA 1
ATOM 1668 C C . ASP A 1 215 ? 4.766 -22.530 9.499 1.00 42.06 215 ASP A C 1
ATOM 1670 O O . ASP A 1 215 ? 4.029 -23.335 10.078 1.00 42.06 215 ASP A O 1
ATOM 1674 N N . ASP A 1 216 ? 5.913 -22.122 10.057 1.00 31.55 216 ASP A N 1
ATOM 1675 C CA . ASP A 1 216 ? 6.368 -22.560 11.391 1.00 31.55 216 ASP A CA 1
ATOM 1676 C C . ASP A 1 216 ? 5.375 -22.193 12.527 1.00 31.55 216 ASP A C 1
ATOM 1678 O O . ASP A 1 216 ? 5.573 -22.595 13.676 1.00 31.55 216 ASP A O 1
ATOM 1682 N N . MET A 1 217 ? 4.297 -21.454 12.218 1.00 46.69 217 MET A N 1
ATOM 1683 C CA . MET A 1 217 ? 3.221 -21.047 13.125 1.00 46.69 217 MET A CA 1
ATOM 1684 C C . MET A 1 217 ? 1.871 -21.732 12.830 1.00 46.69 217 MET A C 1
ATOM 1686 O O . MET A 1 217 ? 0.893 -21.460 13.526 1.00 46.69 217 MET A O 1
ATOM 1690 N N . GLY A 1 218 ? 1.796 -22.658 11.866 1.00 33.78 218 GLY A N 1
ATOM 1691 C CA . GLY A 1 218 ? 0.582 -23.430 11.585 1.00 33.78 218 GLY A CA 1
ATOM 1692 C C . GLY A 1 218 ? -0.466 -22.710 10.728 1.00 33.78 218 GLY A C 1
ATOM 1693 O O . GLY A 1 218 ? -1.611 -23.160 10.686 1.00 33.78 218 GLY A O 1
ATOM 1694 N N . HIS A 1 219 ? -0.120 -21.602 10.064 1.00 48.94 219 HIS A N 1
ATOM 1695 C CA . HIS A 1 219 ? -1.041 -20.874 9.190 1.00 48.94 219 HIS A CA 1
ATOM 1696 C C . HIS A 1 219 ? -1.148 -21.543 7.824 1.00 48.94 219 HIS A C 1
ATOM 1698 O O . HIS A 1 219 ? -0.140 -21.913 7.222 1.00 48.94 219 HIS A O 1
ATOM 1704 N N . ASP A 1 220 ? -2.379 -21.693 7.338 1.00 36.06 220 ASP A N 1
ATOM 1705 C CA . ASP A 1 220 ? -2.649 -22.263 6.022 1.00 36.06 220 ASP A CA 1
ATOM 1706 C C . ASP A 1 220 ? -2.145 -21.300 4.935 1.00 36.06 220 ASP A C 1
ATOM 1708 O O . ASP A 1 220 ? -2.696 -20.209 4.756 1.00 36.06 220 ASP A O 1
ATOM 1712 N N . MET A 1 221 ? -1.046 -21.656 4.260 1.00 38.88 221 MET A N 1
ATOM 1713 C CA . MET A 1 221 ? -0.451 -20.818 3.214 1.00 38.88 221 MET A CA 1
ATOM 1714 C C . MET A 1 221 ? -1.073 -21.044 1.826 1.00 38.88 221 MET A C 1
ATOM 1716 O O . MET A 1 221 ? -0.645 -20.399 0.867 1.00 38.88 221 MET A O 1
ATOM 1720 N N . GLU A 1 222 ? -2.086 -21.909 1.677 1.00 39.81 222 GLU A N 1
ATOM 1721 C CA . GLU A 1 222 ? -2.692 -22.182 0.362 1.00 39.81 222 GLU A CA 1
ATOM 1722 C C . GLU A 1 222 ? -3.280 -20.924 -0.310 1.00 39.81 222 GLU A C 1
ATOM 1724 O O . GLU A 1 222 ? -3.166 -20.776 -1.526 1.00 39.81 222 GLU A O 1
ATOM 1729 N N . ASP A 1 223 ? -3.794 -19.961 0.464 1.00 42.62 223 ASP A N 1
ATOM 1730 C CA . ASP A 1 223 ? -4.325 -18.694 -0.068 1.00 42.62 223 ASP A CA 1
ATOM 1731 C C . ASP A 1 223 ? -3.233 -17.695 -0.503 1.00 42.62 223 ASP A C 1
ATOM 1733 O O . ASP A 1 223 ? -3.510 -16.768 -1.266 1.00 42.62 223 ASP A O 1
ATOM 1737 N N . TYR A 1 224 ? -1.994 -17.858 -0.025 1.00 39.38 224 TYR A N 1
ATOM 1738 C CA . TYR A 1 224 ? -0.869 -16.978 -0.370 1.00 39.38 224 TYR A CA 1
ATOM 1739 C C . TYR A 1 224 ? -0.102 -17.446 -1.610 1.00 39.38 224 TYR A C 1
ATOM 1741 O O . TYR A 1 224 ? 0.476 -16.614 -2.307 1.00 39.38 224 TYR A O 1
ATOM 1749 N N . TYR A 1 225 ? -0.133 -18.747 -1.912 1.00 36.41 225 TYR A N 1
ATOM 1750 C CA . TYR A 1 225 ? 0.570 -19.344 -3.055 1.00 36.41 225 TYR A CA 1
ATOM 1751 C C . TYR A 1 225 ? -0.309 -19.592 -4.288 1.00 36.41 225 TYR A C 1
ATOM 1753 O O . TYR A 1 225 ? 0.186 -20.071 -5.309 1.00 36.41 225 TYR A O 1
ATOM 1761 N N . ALA A 1 226 ? -1.603 -19.279 -4.228 1.00 33.34 226 ALA A N 1
ATOM 1762 C CA . ALA A 1 226 ? -2.494 -19.411 -5.373 1.00 33.34 226 ALA A CA 1
ATOM 1763 C C . ALA A 1 226 ? -2.354 -18.211 -6.339 1.00 33.34 226 ALA A C 1
ATOM 1765 O O . ALA A 1 226 ? -3.145 -17.267 -6.288 1.00 33.34 226 ALA A O 1
ATOM 1766 N N . CYS A 1 227 ? -1.354 -18.271 -7.229 1.00 32.97 227 CYS A N 1
ATOM 1767 C CA . CYS A 1 227 ? -1.461 -17.711 -8.585 1.00 32.97 227 CYS A CA 1
ATOM 1768 C C . CYS A 1 227 ? -2.152 -18.768 -9.491 1.00 32.97 227 CYS A C 1
ATOM 1770 O O . CYS A 1 227 ? -2.963 -18.362 -10.347 1.00 32.97 227 CYS A O 1
#

Nearest PDB structures (foldseek):
  6wcq-assembly1_B  TM=8.019E-01  e=5.455E-06  Homo sapiens
  3ogl-assembly1_B  TM=7.714E-01  e=3.046E-06  Arabidopsis thaliana
  8glv-assembly1_Ez  TM=7.218E-01  e=1.700E-02  Chlamydomonas reinhardtii
  8ubv-assembly1_H  TM=4.108E-01  e=2.343E-03  Homo sapiens
  6zjz-assembly1_A  TM=4.149E-01  e=4.581E-02  Homo sapiens

InterPro domains:
  IPR001611 Leucine-rich repeat [PF13516] (127-147)
  IPR006553 Leucine-rich repeat, cysteine-containing subtype [SM00367] (99-124)
  IPR006553 Leucine-rich repeat, cysteine-containing subtype [SM00367] (125-149)
  IPR032675 Leucine-rich repeat domain superfamily [G3DSA:3.80.10.10] (3-170)

pLDDT: mean 70.9, std 21.99, range [26.59, 97.75]

Solvent-accessible surface area (backbone atoms only — not comparable to full-atom values): 12713 Å² total; per-residue (Å²): 140,74,82,86,70,72,51,75,69,66,57,68,47,49,14,78,74,36,49,78,36,37,69,49,76,48,73,91,59,89,43,59,40,74,51,54,33,49,31,33,70,38,18,50,53,21,27,34,42,37,46,44,47,69,51,41,58,59,42,57,41,28,50,27,42,38,72,28,21,63,53,24,28,33,42,37,43,29,44,35,64,77,50,73,41,70,73,37,50,51,28,49,45,54,20,37,68,47,27,59,53,26,27,33,44,35,32,42,62,14,68,53,42,29,38,70,54,31,51,47,42,23,73,36,36,44,51,21,29,34,40,37,38,32,62,29,65,63,50,61,69,25,52,44,44,29,39,72,40,21,72,52,39,43,35,37,35,38,33,46,67,102,71,65,73,65,52,95,87,68,75,52,86,48,59,93,79,31,46,78,45,78,44,70,63,86,67,74,74,88,72,71,88,83,75,84,85,81,88,83,90,83,92,82,82,89,85,85,88,80,97,70,70,49,52,105,82,68,47,79,40,68,82,79,69,69,124

Mean predicted aligned error: 13.06 Å

Organism: NCBI:txid89044